Protein 2FUR (pdb70)

Secondary structure (DSSP, 8-state):
-----HHHHH--TT-S--EEEEEETTEEEEE--EEETTEEEEEE---HHHHHHHTT--EEEEEEEEEEEEE-SBGGG-EEEEEEEEEEE--EE---HHHHHHHHHHHHHHHSTTTGGGSBPPPHHHHHT-EEEEE-EEEE--EE-S-------SS---EEEEEEEEEPP--TTS-HHHHTTTT-B---/--HHHHH--TT-S--EEEEEETTEEEEE--EEETTEEEEEE---HHHHHHHHT--EEEEEEEEEEEEE-SBGGG-EEEEEEEEEEE--EEE--HHHHHHHHHHHHHHHSTTTGGGSBPPPTTTTTT-EEEEE-EEEE--EE-SS-------S---EEEEEEEEE----TTS-HHHHTTTT-B---

Organism: Thermoplasma acidophilum (strain ATCC 25905 / DSM 1728 / JCM 9062 / NBRC 15155 / AMRC-C165) (NCBI:txid273075)

InterPro domains:
  IPR012349 FMN-binding split barrel [G3DSA:2.30.110.10] (19-208)
  IPR024747 Pyridoxamine 5'-phosphate oxidase-related [PF12900] (21-162)

CATH classification: 2.30.110.10

B-factor: mean 30.35, std 7.67, range [12.79, 67.51]

Radius of gyration: 21.78 Å; Cα contacts (8 Å, |Δi|>4): 803; chains: 2; bounding box: 56×67×43 Å

Structure (mmCIF, N/CA/C/O backbone):
data_2FUR
#
_entry.id   2FUR
#
_cell.length_a   61.040
_cell.length_b   66.690
_cell.length_c   99.940
_cell.angle_alpha   90.00
_cell.angle_beta   90.00
_cell.angle_gamma   90.00
#
_symmetry.space_group_name_H-M   'P 21 21 21'
#
loop_
_entity.id
_entity.type
_entity.pdbx_description
1 polymer 'hypothetical protein'
2 non-polymer 1,2-ETHANEDIOL
3 water water
#
loop_
_atom_site.group_PDB
_atom_site.id
_atom_site.type_symbol
_atom_site.label_atom_id
_atom_site.label_alt_id
_atom_site.label_comp_id
_atom_site.label_asym_id
_atom_site.label_entity_id
_atom_site.label_seq_id
_atom_site.pdbx_PDB_ins_code
_atom_site.Cartn_x
_atom_site.Cartn_y
_atom_site.Cartn_z
_atom_site.occupancy
_atom_site.B_iso_or_equiv
_atom_site.auth_seq_id
_atom_site.auth_comp_id
_atom_site.auth_asym_id
_atom_site.auth_atom_id
_atom_site.pdbx_PDB_model_num
ATOM 1 N N . ARG A 1 17 ? 8.163 50.121 -2.694 1.00 44.88 16 ARG A N 1
ATOM 2 C CA . ARG A 1 17 ? 6.826 49.455 -2.521 1.00 43.77 16 ARG A CA 1
ATOM 3 C C . ARG A 1 17 ? 6.992 47.936 -2.761 1.00 42.25 16 ARG A C 1
ATOM 4 O O . ARG A 1 17 ? 7.985 47.366 -2.317 1.00 38.02 16 ARG A O 1
ATOM 8 N N . ALA A 1 18 ? 6.049 47.307 -3.479 1.00 42.63 17 ALA A N 1
ATOM 9 C CA . ALA A 1 18 ? 5.961 45.843 -3.591 1.00 42.06 17 ALA A CA 1
ATOM 10 C C . ALA A 1 18 ? 6.603 45.288 -4.871 1.00 41.11 17 ALA A C 1
ATOM 11 O O . ALA A 1 18 ? 6.752 46.004 -5.876 1.00 44.33 17 ALA A O 1
ATOM 13 N N . SER A 1 19 ? 6.977 44.012 -4.833 1.00 37.11 18 SER A N 1
ATOM 14 C CA . SER A 1 19 ? 7.411 43.286 -6.029 1.00 34.45 18 SER A CA 1
ATOM 15 C C . SER A 1 19 ? 6.820 41.871 -6.057 1.00 33.35 18 SER A C 1
ATOM 16 O O . SER A 1 19 ? 6.457 41.311 -5.030 1.00 35.34 18 SER A O 1
ATOM 19 N N . TYR A 1 20 ? 6.679 41.341 -7.264 1.00 36.07 19 TYR A N 1
ATOM 20 C CA . TYR A 1 20 ? 6.212 39.975 -7.508 1.00 33.38 19 TYR A CA 1
ATOM 21 C C . TYR A 1 20 ? 7.049 39.326 -8.629 1.00 34.09 19 TYR A C 1
ATOM 22 O O . TYR A 1 20 ? 6.635 38.330 -9.207 1.00 35.62 19 TYR A O 1
ATOM 31 N N . SER A 1 21 ? 8.217 39.910 -8.919 1.00 34.32 20 SER A N 1
ATOM 32 C CA . SER A 1 21 ? 9.201 39.402 -9.889 1.00 32.06 20 SER A CA 1
ATOM 33 C C . SER A 1 21 ? 9.958 38.148 -9.405 1.00 30.50 20 SER A C 1
ATOM 34 O O . SER A 1 21 ? 10.523 38.142 -8.312 1.00 26.28 20 SER A O 1
ATOM 37 N N . ASP A 1 22 ? 9.941 37.091 -10.218 1.00 29.51 21 ASP A N 1
ATOM 38 C CA . ASP A 1 22 ? 10.762 35.905 -9.982 1.00 29.74 21 ASP A CA 1
ATOM 39 C C . ASP A 1 22 ? 12.231 36.275 -9.876 1.00 27.68 21 ASP A C 1
ATOM 40 O O . ASP A 1 22 ? 12.950 35.755 -9.045 1.00 26.56 21 ASP A O 1
ATOM 45 N N . GLU A 1 23 ? 12.703 37.146 -10.758 1.00 28.30 22 GLU A N 1
ATOM 46 C CA . GLU A 1 23 ? 14.133 37.480 -10.749 1.00 30.18 22 GLU A CA 1
ATOM 47 C C . GLU A 1 23 ? 14.491 38.120 -9.388 1.00 28.66 22 GLU A C 1
ATOM 48 O O . GLU A 1 23 ? 15.535 37.822 -8.790 1.00 27.63 22 GLU A O 1
ATOM 51 N N . ASP A 1 24 ? 13.595 38.973 -8.892 1.00 27.74 23 ASP A N 1
ATOM 52 C CA . ASP A 1 24 ? 13.744 39.591 -7.570 1.00 27.27 23 ASP A CA 1
ATOM 53 C C . ASP A 1 24 ? 13.800 38.564 -6.442 1.00 29.37 23 ASP A C 1
ATOM 54 O O . ASP A 1 24 ? 14.692 38.641 -5.574 1.00 27.95 23 ASP A O 1
ATOM 59 N N . LEU A 1 25 ? 12.845 37.621 -6.433 1.00 27.62 24 LEU A N 1
ATOM 60 C CA . LEU A 1 25 ? 12.835 36.552 -5.409 1.00 26.25 24 LEU A CA 1
ATOM 61 C C . LEU A 1 25 ? 14.135 35.692 -5.439 1.00 24.12 24 LEU A C 1
ATOM 62 O O . LEU A 1 25 ? 14.725 35.434 -4.395 1.00 25.79 24 LEU A O 1
ATOM 67 N N . VAL A 1 26 ? 14.581 35.264 -6.617 1.00 25.51 25 VAL A N 1
ATOM 68 C CA . VAL A 1 26 ? 15.790 34.442 -6.738 1.00 22.65 25 VAL A CA 1
ATOM 69 C C . VAL A 1 26 ? 16.994 35.213 -6.198 1.00 23.70 25 VAL A C 1
ATOM 70 O O . VAL A 1 26 ? 17.822 34.648 -5.451 1.00 29.40 25 VAL A O 1
ATOM 74 N N . ALA A 1 27 ? 17.065 36.509 -6.506 1.00 24.52 26 ALA A N 1
ATOM 75 C CA . ALA A 1 27 ? 18.173 37.349 -6.038 1.00 26.37 26 ALA A CA 1
ATOM 76 C C . ALA A 1 27 ? 18.207 37.374 -4.515 1.00 24.79 26 ALA A C 1
ATOM 77 O O . ALA A 1 27 ? 19.253 37.289 -3.892 1.00 30.88 26 ALA A O 1
ATOM 87 N N . LEU A 1 29 ? 16.690 35.121 -2.455 1.00 22.67 28 LEU A N 1
ATOM 88 C CA . LEU A 1 29 ? 16.987 33.756 -1.975 1.00 24.93 28 LEU A CA 1
ATOM 89 C C . LEU A 1 29 ? 18.501 33.491 -2.025 1.00 24.06 28 LEU A C 1
ATOM 90 O O . LEU A 1 29 ? 19.094 33.052 -1.046 1.00 25.04 28 LEU A O 1
ATOM 95 N N . ASP A 1 30 ? 19.132 33.813 -3.146 1.00 22.82 29 ASP A N 1
ATOM 96 C CA . ASP A 1 30 ? 20.579 33.617 -3.305 1.00 27.11 29 ASP A CA 1
ATOM 97 C C . ASP A 1 30 ? 21.451 34.281 -2.224 1.00 30.38 29 ASP A C 1
ATOM 98 O O . ASP A 1 30 ? 22.538 33.790 -1.945 1.00 30.67 29 ASP A O 1
ATOM 103 N N . ARG A 1 31 ? 21.016 35.410 -1.671 1.00 26.85 30 ARG A N 1
ATOM 104 C CA . ARG A 1 31 ? 21.850 36.190 -0.760 1.00 25.00 30 ARG A CA 1
ATOM 105 C C . ARG A 1 31 ? 21.477 36.026 0.713 1.00 27.39 30 ARG A C 1
ATOM 106 O O . ARG A 1 31 ? 22.095 36.644 1.614 1.00 28.64 30 ARG A O 1
ATOM 114 N N . ASN A 1 32 ? 20.486 35.184 0.976 1.00 26.96 31 ASN A N 1
ATOM 115 C CA . ASN A 1 32 ? 20.132 34.827 2.364 1.00 28.21 31 ASN A CA 1
ATOM 116 C C . ASN A 1 32 ? 20.379 33.326 2.637 1.00 28.49 31 ASN A C 1
ATOM 117 O O . ASN A 1 32 ? 20.105 32.486 1.775 1.00 32.21 31 ASN A O 1
ATOM 122 N N . PHE A 1 33 ? 20.895 33.018 3.814 1.00 28.99 32 PHE A N 1
ATOM 123 C CA . PHE A 1 33 ? 21.105 31.633 4.261 1.00 26.70 32 PHE A CA 1
ATOM 124 C C . PHE A 1 33 ? 20.291 31.235 5.477 1.00 22.37 32 PHE A C 1
ATOM 125 O O . PHE A 1 33 ? 20.435 30.102 5.984 1.00 21.47 32 PHE A O 1
ATOM 133 N N . THR A 1 34 ? 19.449 32.157 5.929 1.00 26.07 33 THR A N 1
ATOM 134 C CA . THR A 1 34 ? 18.480 31.886 6.964 1.00 25.12 33 THR A CA 1
ATOM 135 C C . THR A 1 34 ? 17.129 32.473 6.540 1.00 26.53 33 THR A C 1
ATOM 136 O O . THR A 1 34 ? 17.043 33.328 5.61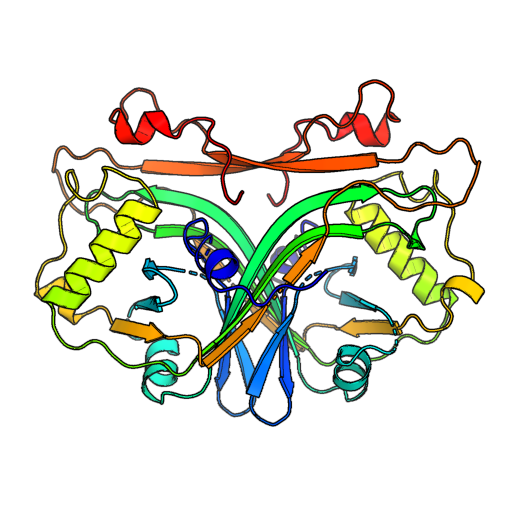8 1.00 28.77 33 THR A O 1
ATOM 140 N N . CYS A 1 35 ? 16.078 31.979 7.210 1.00 25.95 34 CYS A N 1
ATOM 141 C CA . CYS A 1 35 ? 14.705 32.419 6.996 1.00 23.34 34 CYS A CA 1
ATOM 142 C C . CYS A 1 35 ? 13.892 32.154 8.252 1.00 25.77 34 CYS A C 1
ATOM 143 O O . CYS A 1 35 ? 14.380 31.525 9.177 1.00 24.94 34 CYS A O 1
ATOM 146 N N . THR A 1 36 ? 12.658 32.623 8.263 1.00 25.79 35 THR A N 1
ATOM 147 C CA . THR A 1 36 ? 11.707 32.254 9.309 1.00 25.62 35 THR A CA 1
ATOM 148 C C . THR A 1 36 ? 10.642 31.406 8.662 1.00 28.44 35 THR A C 1
ATOM 149 O O . THR A 1 36 ? 10.193 31.726 7.566 1.00 26.47 35 THR A O 1
ATOM 153 N N . VAL A 1 37 ? 10.266 30.309 9.319 1.00 24.34 36 VAL A N 1
ATOM 154 C CA . VAL A 1 37 ? 9.241 29.445 8.773 1.00 24.78 36 VAL A CA 1
ATOM 155 C C . VAL A 1 37 ? 8.067 29.474 9.708 1.00 26.67 36 VAL A C 1
ATOM 156 O O . VAL A 1 37 ? 8.203 29.205 10.883 1.00 26.75 36 VAL A O 1
ATOM 160 N N . SER A 1 38 ? 6.902 29.844 9.184 1.00 25.27 37 SER A N 1
ATOM 161 C CA . SER A 1 38 ? 5.740 29.967 10.021 1.00 23.67 37 SER A CA 1
ATOM 162 C C . SER A 1 38 ? 4.719 28.885 9.652 1.00 24.55 37 SER A C 1
ATOM 163 O O . SER A 1 38 ? 4.490 28.611 8.460 1.00 23.24 37 SER A O 1
ATOM 166 N N . PHE A 1 39 ? 4.102 28.300 10.675 1.00 24.47 38 PHE A N 1
ATOM 167 C CA . PHE A 1 39 ? 3.224 27.140 10.446 1.00 25.86 38 PHE A CA 1
ATOM 168 C C . PHE A 1 39 ? 2.179 27.024 11.527 1.00 25.97 38 PHE A C 1
ATOM 169 O O . PHE A 1 39 ? 2.275 27.665 12.552 1.00 28.45 38 PHE A O 1
ATOM 177 N N . ILE A 1 40 ? 1.172 26.195 11.277 1.00 28.52 39 ILE A N 1
ATOM 178 C CA . ILE A 1 40 ? 0.109 25.958 12.237 1.00 27.87 39 ILE A CA 1
ATOM 179 C C . ILE A 1 40 ? 0.249 24.574 12.861 1.00 28.55 39 ILE A C 1
ATOM 180 O O . ILE A 1 40 ? 0.435 23.597 12.166 1.00 28.77 39 ILE A O 1
ATOM 185 N N . ASP A 1 41 ? 0.155 24.514 14.187 1.00 31.70 40 ASP A N 1
ATOM 186 C CA . ASP A 1 41 ? 0.326 23.276 14.929 1.00 30.79 40 ASP A CA 1
ATOM 187 C C . ASP A 1 41 ? -0.698 23.255 16.052 1.00 32.01 40 ASP A C 1
ATOM 188 O O . ASP A 1 41 ? -0.608 24.022 16.993 1.00 32.25 40 ASP A O 1
ATOM 193 N N . GLY A 1 42 ? -1.686 22.373 15.932 1.00 35.38 41 GLY A N 1
ATOM 194 C CA . GLY A 1 42 ? -2.857 22.417 16.799 1.00 35.82 41 GLY A CA 1
ATOM 195 C C . GLY A 1 42 ? -3.501 23.790 16.840 1.00 35.84 41 GLY A C 1
ATOM 196 O O . GLY A 1 42 ? -3.715 24.348 17.910 1.00 34.35 41 GLY A O 1
ATOM 197 N N . GLY A 1 43 ? -3.777 24.343 15.658 1.00 35.06 42 GLY A N 1
ATOM 198 C CA . GLY A 1 43 ? -4.432 25.651 15.529 1.00 33.64 42 GLY A CA 1
ATOM 199 C C . GLY A 1 43 ? -3.720 26.845 16.140 1.00 36.94 42 GLY A C 1
ATOM 200 O O . GLY A 1 43 ? -4.345 27.893 16.329 1.00 38.91 42 GLY A O 1
ATOM 201 N N . ILE A 1 44 ? -2.415 26.686 16.427 1.00 35.33 43 ILE A N 1
ATOM 202 C CA . ILE A 1 44 ? -1.576 27.719 17.030 1.00 35.72 43 ILE A CA 1
ATOM 203 C C . ILE A 1 44 ? -0.483 28.013 15.984 1.00 34.35 43 ILE A C 1
ATOM 204 O O . ILE A 1 44 ? 0.143 27.080 15.455 1.00 26.82 43 ILE A O 1
ATOM 209 N N . PRO A 1 45 ? -0.290 29.294 15.640 1.00 33.48 44 PRO A N 1
ATOM 210 C CA . PRO A 1 45 ? 0.787 29.641 14.722 1.00 32.94 44 PRO A CA 1
ATOM 211 C C . PRO A 1 45 ? 2.147 29.547 15.410 1.00 33.13 44 PRO A C 1
ATOM 212 O O . PRO A 1 45 ? 2.299 29.939 16.549 1.00 36.92 44 PRO A O 1
ATOM 216 N N . TYR A 1 46 ? 3.119 28.996 14.731 1.00 28.00 45 TYR A N 1
ATOM 217 C CA . TYR A 1 46 ? 4.486 28.975 15.226 1.00 26.13 45 TYR A CA 1
ATOM 218 C C . TYR A 1 46 ? 5.361 29.625 14.192 1.00 21.11 45 TYR A C 1
ATOM 219 O O . TYR A 1 46 ? 5.011 29.688 13.023 1.00 24.04 45 TYR A O 1
ATOM 228 N N . ALA A 1 47 ? 6.514 30.109 14.629 1.00 24.05 46 ALA A N 1
ATOM 229 C CA . ALA A 1 47 ? 7.501 30.670 13.726 1.00 24.81 46 ALA A CA 1
ATOM 230 C C . ALA A 1 47 ? 8.854 30.281 14.291 1.00 25.24 46 ALA A C 1
ATOM 231 O O . ALA A 1 47 ? 9.123 30.538 15.480 1.00 31.02 46 ALA A O 1
ATOM 233 N N . ILE A 1 48 ? 9.655 29.608 13.478 1.00 27.36 47 ILE A N 1
ATOM 234 C CA . ILE A 1 48 ? 10.992 29.180 13.890 1.00 26.53 47 ILE A CA 1
ATOM 235 C C . ILE A 1 48 ? 12.028 29.543 12.829 1.00 25.48 47 ILE A C 1
ATOM 236 O O . ILE A 1 48 ? 11.735 29.557 11.648 1.00 23.29 47 ILE A O 1
ATOM 241 N N . PRO A 1 49 ? 13.251 29.858 13.245 1.00 25.39 48 PRO A N 1
ATOM 242 C CA . PRO A 1 49 ? 14.271 30.121 12.265 1.00 23.09 48 PRO A CA 1
ATOM 243 C C . PRO A 1 49 ? 14.821 28.840 11.647 1.00 26.76 48 PRO A C 1
ATOM 244 O O . PRO A 1 49 ? 14.901 27.822 12.302 1.00 26.40 48 PRO A O 1
ATOM 272 N N . LEU A 1 52 ? 18.514 28.262 5.092 1.00 28.36 51 LEU A N 1
ATOM 273 C CA . LEU A 1 52 ? 17.852 28.424 3.796 1.00 28.63 51 LEU A CA 1
ATOM 274 C C . LEU A 1 52 ? 18.737 27.963 2.653 1.00 26.01 51 LEU A C 1
ATOM 275 O O . LEU A 1 52 ? 19.605 28.699 2.151 1.00 28.18 51 LEU A O 1
ATOM 280 N N . ALA A 1 53 ? 18.535 26.721 2.236 1.00 24.95 52 ALA A N 1
ATOM 281 C CA . ALA A 1 53 ? 19.168 26.280 1.011 1.00 22.31 52 ALA A CA 1
ATOM 282 C C . ALA A 1 53 ? 18.211 26.599 -0.105 1.00 24.64 52 ALA A C 1
ATOM 283 O O . ALA A 1 53 ? 17.007 26.596 0.065 1.00 25.60 52 ALA A O 1
ATOM 285 N N . SER A 1 54 ? 18.741 26.885 -1.287 1.00 23.22 53 SER A N 1
ATOM 286 C CA . SER A 1 54 ? 17.854 27.243 -2.373 1.00 26.74 53 SER A CA 1
ATOM 287 C C . SER A 1 54 ? 18.580 27.048 -3.649 1.00 27.30 53 SER A C 1
ATOM 288 O O . SER A 1 54 ? 19.825 27.078 -3.667 1.00 25.62 53 SER A O 1
ATOM 291 N N . GLU A 1 55 ? 17.793 26.847 -4.707 1.00 31.44 54 GLU A N 1
ATOM 292 C CA . GLU A 1 55 ? 18.262 26.834 -6.049 1.00 33.63 54 GLU A CA 1
ATOM 293 C C . GLU A 1 55 ? 17.150 27.391 -6.940 1.00 30.77 54 GLU A C 1
ATOM 294 O O . GLU A 1 55 ? 16.070 26.794 -7.073 1.00 26.86 54 GLU A O 1
ATOM 300 N N . GLY A 1 56 ? 17.427 28.545 -7.540 1.00 31.91 55 GLY A N 1
ATOM 301 C CA . GLY A 1 56 ? 16.427 29.270 -8.305 1.00 31.09 55 GLY A CA 1
ATOM 302 C C . GLY A 1 56 ? 15.341 29.657 -7.335 1.00 29.09 55 GLY A C 1
ATOM 303 O O . GLY A 1 56 ? 15.633 30.113 -6.230 1.00 25.72 55 GLY A O 1
ATOM 304 N N . LYS A 1 57 ? 14.084 29.437 -7.715 1.00 29.20 56 LYS A N 1
ATOM 305 C CA . LYS A 1 57 ? 12.962 29.660 -6.771 1.00 31.47 56 LYS A CA 1
ATOM 306 C C . LYS A 1 57 ? 12.702 28.557 -5.754 1.00 30.29 56 LYS A C 1
ATOM 307 O O . LYS A 1 57 ? 11.918 28.754 -4.838 1.00 27.41 56 LYS A O 1
ATOM 313 N N . THR A 1 58 ? 13.343 27.402 -5.893 1.00 30.67 57 THR A N 1
ATOM 314 C CA . THR A 1 58 ? 13.135 26.297 -4.963 1.00 30.07 57 THR A CA 1
ATOM 315 C C . THR A 1 58 ? 13.964 26.404 -3.715 1.00 28.15 57 THR A C 1
ATOM 316 O O . THR A 1 58 ? 15.164 26.656 -3.779 1.00 27.77 57 THR A O 1
ATOM 320 N N . ILE A 1 59 ? 13.283 26.257 -2.579 1.00 26.45 58 ILE A N 1
ATOM 321 C CA . ILE A 1 59 ? 13.824 26.342 -1.247 1.00 25.44 58 ILE A CA 1
ATOM 322 C C . ILE A 1 59 ? 13.933 24.909 -0.754 1.00 24.49 58 ILE A C 1
ATOM 323 O O . ILE A 1 59 ? 13.081 24.099 -1.078 1.00 26.08 58 ILE A O 1
ATOM 328 N N . TYR A 1 60 ? 15.034 24.584 -0.069 1.00 26.74 59 TYR A N 1
ATOM 329 C CA . TYR A 1 60 ? 15.206 23.293 0.585 1.00 26.83 59 TYR A CA 1
ATOM 330 C C . TYR A 1 60 ? 15.441 23.503 2.060 1.00 25.14 59 TYR A C 1
ATOM 331 O O . TYR A 1 60 ? 16.296 24.338 2.485 1.00 23.81 59 TYR A O 1
ATOM 340 N N . LEU A 1 61 ? 14.594 22.855 2.846 1.00 23.64 60 LEU A N 1
ATOM 341 C CA . LEU A 1 61 ? 14.699 22.851 4.307 1.00 22.06 60 LEU A CA 1
ATOM 342 C C . LEU A 1 61 ? 15.291 21.524 4.783 1.00 23.22 60 LEU A C 1
ATOM 343 O O . LEU A 1 61 ? 15.021 20.471 4.226 1.00 21.94 60 LEU A O 1
ATOM 348 N N . HIS A 1 62 ? 16.096 21.563 5.832 1.00 23.10 61 HIS A N 1
ATOM 349 C CA . HIS A 1 62 ? 16.711 20.332 6.351 1.00 26.51 61 HIS A CA 1
ATOM 350 C C . HIS A 1 62 ? 16.839 20.404 7.856 1.00 25.78 61 HIS A C 1
ATOM 351 O O . HIS A 1 62 ? 16.766 21.500 8.437 1.00 26.72 61 HIS A O 1
ATOM 358 N N . GLY A 1 63 ? 17.039 19.236 8.459 1.00 27.58 62 GLY A N 1
ATOM 359 C CA . GLY A 1 63 ? 17.139 19.136 9.892 1.00 30.14 62 GLY A CA 1
ATOM 360 C C . GLY A 1 63 ? 17.080 17.734 10.457 1.00 31.76 62 GLY A C 1
ATOM 361 O O . GLY A 1 63 ? 17.185 16.766 9.740 1.00 29.16 62 GLY A O 1
ATOM 362 N N . SER A 1 64 ? 16.880 17.654 11.766 1.00 37.19 63 SER A N 1
ATOM 363 C CA . SER A 1 64 ? 16.860 16.388 12.450 1.00 40.16 63 SER A CA 1
ATOM 364 C C . SER A 1 64 ? 15.473 15.812 12.394 1.00 39.47 63 SER A C 1
ATOM 365 O O . SER A 1 64 ? 14.497 16.507 12.577 1.00 37.30 63 SER A O 1
ATOM 376 N N . LYS A 1 66 ? 14.330 13.975 14.600 1.00 43.44 65 LYS A N 1
ATOM 377 C CA . LYS A 1 66 ? 13.809 13.987 15.968 1.00 45.01 65 LYS A CA 1
ATOM 378 C C . LYS A 1 66 ? 13.047 15.306 16.301 1.00 45.50 65 LYS A C 1
ATOM 379 O O . LYS A 1 66 ? 12.362 15.404 17.320 1.00 44.90 65 LYS A O 1
ATOM 382 N N . SER A 1 67 ? 13.126 16.304 15.424 1.00 46.74 66 SER A N 1
ATOM 383 C CA . SER A 1 67 ? 12.463 17.602 15.645 1.00 46.01 66 SER A CA 1
ATOM 384 C C . SER A 1 67 ? 10.978 17.599 15.343 1.00 44.25 66 SER A C 1
ATOM 385 O O . SER A 1 67 ? 10.518 16.897 14.445 1.00 47.57 66 SER A O 1
ATOM 388 N N . ARG A 1 68 ? 10.232 18.439 16.050 1.00 42.58 67 ARG A N 1
ATOM 389 C CA . ARG A 1 68 ? 8.785 18.582 15.824 1.00 41.07 67 ARG A CA 1
ATOM 390 C C . ARG A 1 68 ? 8.464 19.131 14.424 1.00 39.05 67 ARG A C 1
ATOM 391 O O . ARG A 1 68 ? 7.408 18.834 13.849 1.00 36.30 67 ARG A O 1
ATOM 393 N N . ILE A 1 69 ? 9.380 19.940 13.883 1.00 37.58 68 ILE A N 1
ATOM 394 C CA . ILE A 1 69 ? 9.221 20.488 12.548 1.00 34.71 68 ILE A CA 1
ATOM 395 C C . ILE A 1 69 ? 9.148 19.386 11.493 1.00 31.41 68 ILE A C 1
ATOM 396 O O . ILE A 1 69 ? 8.462 19.545 10.506 1.00 28.84 68 ILE A O 1
ATOM 401 N N . TYR A 1 70 ? 9.826 18.269 11.703 1.00 32.26 69 TYR A N 1
ATOM 402 C CA . TYR A 1 70 ? 9.750 17.153 10.725 1.00 31.56 69 TYR A CA 1
ATOM 403 C C . TYR A 1 70 ? 8.317 16.681 10.476 1.00 31.38 69 TYR A C 1
ATOM 404 O O . TYR A 1 70 ? 7.837 16.626 9.333 1.00 27.52 69 TYR A O 1
ATOM 413 N N . GLY A 1 71 ? 7.615 16.371 11.557 1.00 32.44 70 GLY A N 1
ATOM 414 C CA . GLY A 1 71 ? 6.232 15.930 11.489 1.00 32.80 70 GLY A CA 1
ATOM 415 C C . GLY A 1 71 ? 5.318 16.933 10.820 1.00 33.50 70 GLY A C 1
ATOM 416 O O . GLY A 1 71 ? 4.423 16.552 10.065 1.00 32.28 70 GLY A O 1
ATOM 417 N N . ILE A 1 72 ? 5.568 18.219 11.068 1.00 32.74 71 ILE A N 1
ATOM 418 C CA . ILE A 1 72 ? 4.803 19.278 10.451 1.00 29.79 71 ILE A CA 1
ATOM 419 C C . ILE A 1 72 ? 5.040 19.274 8.964 1.00 29.35 71 ILE A C 1
ATOM 420 O O . ILE A 1 72 ? 4.107 19.361 8.209 1.00 32.19 71 ILE A O 1
ATOM 425 N N . LEU A 1 73 ? 6.305 19.225 8.545 1.00 26.32 72 LEU A N 1
ATOM 426 C CA . LEU A 1 73 ? 6.615 19.238 7.099 1.00 27.28 72 LEU A CA 1
ATOM 427 C C . LEU A 1 73 ? 6.089 18.019 6.369 1.00 28.85 72 LEU A C 1
ATOM 428 O O . LEU A 1 73 ? 5.673 18.117 5.202 1.00 25.96 72 LEU A O 1
ATOM 433 N N . LYS A 1 74 ? 6.101 16.873 7.049 1.00 28.84 73 LYS A N 1
ATOM 434 C CA . LYS A 1 74 ? 5.542 15.627 6.485 1.00 32.94 73 LYS A CA 1
ATOM 435 C C . LYS A 1 74 ? 4.040 15.758 6.104 1.00 32.51 73 LYS A C 1
ATOM 436 O O . LYS A 1 74 ? 3.573 15.099 5.162 1.00 34.17 73 LYS A O 1
ATOM 442 N N . THR A 1 75 ? 3.303 16.617 6.798 1.00 30.29 74 THR A N 1
ATOM 443 C CA . THR A 1 75 ? 1.886 16.814 6.484 1.00 30.16 74 THR A CA 1
ATOM 444 C C . THR A 1 75 ? 1.657 17.390 5.095 1.00 32.28 74 THR A C 1
ATOM 445 O O . THR A 1 75 ? 0.598 17.171 4.477 1.00 31.43 74 THR A O 1
ATOM 449 N N . GLY A 1 76 ? 2.629 18.171 4.632 1.00 32.32 75 GLY A N 1
ATOM 450 C CA . GLY A 1 76 ? 2.534 18.892 3.356 1.00 33.69 75 GLY A CA 1
ATOM 451 C C . GLY A 1 76 ? 1.649 20.137 3.455 1.00 33.85 75 GLY A C 1
ATOM 452 O O . GLY A 1 76 ? 1.261 20.704 2.427 1.00 33.70 75 GLY A O 1
ATOM 453 N N . GLN A 1 77 ? 1.345 20.577 4.687 1.00 34.36 76 GLN A N 1
ATOM 454 C CA . GLN A 1 77 ? 0.496 21.767 4.910 1.00 35.48 76 GLN A CA 1
ATOM 455 C C . GLN A 1 77 ? 1.167 22.999 4.304 1.00 32.43 76 GLN A C 1
ATOM 456 O O . GLN A 1 77 ? 2.395 23.029 4.136 1.00 31.16 76 GLN A O 1
ATOM 462 N N . LEU A 1 78 ? 0.369 23.991 3.946 1.00 30.60 77 LEU A N 1
ATOM 463 C CA . LEU A 1 78 ? 0.920 25.254 3.491 1.00 31.79 77 LEU A CA 1
ATOM 464 C C . LEU A 1 78 ? 1.739 25.887 4.627 1.00 31.28 77 LEU A C 1
ATOM 465 O O . LEU A 1 78 ? 1.269 25.995 5.766 1.00 31.54 77 LEU A O 1
ATOM 470 N N . ILE A 1 79 ? 2.975 26.259 4.308 1.00 28.04 78 ILE A N 1
ATOM 471 C CA . ILE A 1 79 ? 3.846 26.983 5.240 1.00 24.47 78 ILE A CA 1
ATOM 472 C C . ILE A 1 79 ? 4.192 28.359 4.632 1.00 23.10 78 ILE A C 1
ATOM 473 O O . ILE A 1 79 ? 4.099 28.557 3.382 1.00 25.17 78 ILE A O 1
ATOM 478 N N . ALA A 1 80 ? 4.538 29.309 5.507 1.00 24.46 79 ALA A N 1
ATOM 479 C CA . ALA A 1 80 ? 4.915 30.654 5.124 1.00 25.78 79 ALA A CA 1
ATOM 480 C C . ALA A 1 80 ? 6.389 30.837 5.443 1.00 26.17 79 ALA A C 1
ATOM 481 O O . ALA A 1 80 ? 6.808 30.748 6.583 1.00 30.99 79 ALA A O 1
ATOM 483 N N . ILE A 1 81 ? 7.183 31.083 4.417 1.00 22.24 80 ILE A N 1
ATOM 484 C CA . ILE A 1 81 ? 8.588 31.358 4.604 1.00 24.00 80 ILE A CA 1
ATOM 485 C C . ILE A 1 81 ? 8.824 32.859 4.379 1.00 24.62 80 ILE A C 1
ATOM 486 O O . ILE A 1 81 ? 8.473 33.408 3.336 1.00 24.45 80 ILE A O 1
ATOM 491 N N . SER A 1 82 ? 9.411 33.490 5.379 1.00 21.53 81 SER A N 1
ATOM 492 C CA . SER A 1 82 ? 9.680 34.927 5.383 1.00 22.62 81 SER A CA 1
ATOM 493 C C . SER A 1 82 ? 11.188 35.243 5.443 1.00 23.96 81 SER A C 1
ATOM 494 O O . SER A 1 82 ? 12.001 34.578 6.140 1.00 24.06 81 SER A O 1
ATOM 497 N N . LEU A 1 83 ? 11.558 36.279 4.707 1.00 21.80 82 LEU A N 1
ATOM 498 C CA . LEU A 1 83 ? 12.892 36.806 4.695 1.00 22.67 82 LEU A CA 1
ATOM 499 C C . LEU A 1 83 ? 12.841 38.298 5.050 1.00 24.84 82 LEU A C 1
ATOM 500 O O . LEU A 1 83 ? 11.892 38.997 4.709 1.00 22.98 82 LEU A O 1
ATOM 505 N N . LEU A 1 84 ? 13.876 38.802 5.718 1.00 28.11 83 LEU A N 1
ATOM 506 C CA . LEU A 1 84 ? 13.916 40.218 6.102 1.00 27.37 83 LEU A CA 1
ATOM 507 C C . LEU A 1 84 ? 15.366 40.717 6.078 1.00 28.10 83 LEU A C 1
ATOM 508 O O . LEU A 1 84 ? 16.206 40.066 6.642 1.00 27.04 83 LEU A O 1
ATOM 513 N N . GLU A 1 85 ? 15.624 41.801 5.360 1.00 24.84 84 GLU A N 1
ATOM 514 C CA . GLU A 1 85 ? 16.952 42.44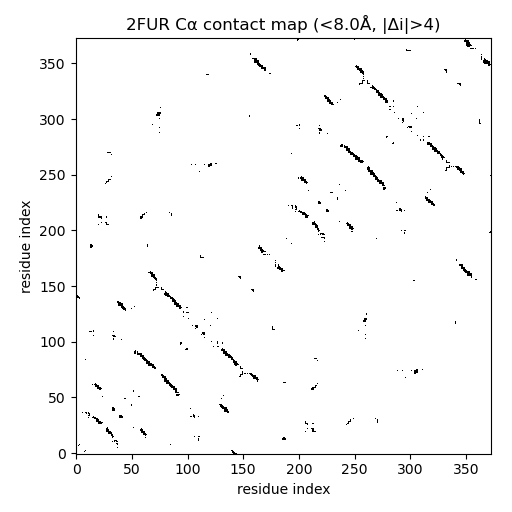9 5.292 1.00 23.45 84 GLU A CA 1
ATOM 515 C C . GLU A 1 85 ? 16.783 43.885 5.780 1.00 24.37 84 GLU A C 1
ATOM 516 O O . GLU A 1 85 ? 15.948 44.577 5.301 1.00 22.24 84 GLU A O 1
ATOM 522 N N . ILE A 1 86 ? 17.508 44.274 6.815 1.00 22.78 85 ILE A N 1
ATOM 523 C CA . ILE A 1 86 ? 17.440 45.599 7.402 1.00 26.73 85 ILE A CA 1
ATOM 524 C C . ILE A 1 86 ? 18.660 46.423 7.026 1.00 22.29 85 ILE A C 1
ATOM 525 O O . ILE A 1 86 ? 19.809 46.032 7.294 1.00 26.47 85 ILE A O 1
ATOM 530 N N . ASN A 1 87 ? 18.416 47.569 6.424 1.00 27.18 86 ASN A N 1
ATOM 531 C CA . ASN A 1 87 ? 19.511 48.329 5.759 1.00 27.42 86 ASN A CA 1
ATOM 532 C C . ASN A 1 87 ? 19.770 49.737 6.297 1.00 27.39 86 ASN A C 1
ATOM 533 O O . ASN A 1 87 ? 20.842 50.308 6.042 1.00 27.63 86 ASN A O 1
ATOM 538 N N . GLY A 1 88 ? 18.797 50.320 6.994 1.00 25.62 87 GLY A N 1
ATOM 539 C CA . GLY A 1 88 ? 19.051 51.617 7.623 1.00 26.77 87 GLY A CA 1
ATOM 540 C C . GLY A 1 88 ? 17.922 52.129 8.446 1.00 28.38 87 GLY A C 1
ATOM 541 O O . GLY A 1 88 ? 16.839 51.633 8.331 1.00 28.87 87 GLY A O 1
ATOM 542 N N . ILE A 1 89 ? 18.213 53.087 9.326 1.00 26.45 88 ILE A N 1
ATOM 543 C CA . ILE A 1 89 ? 17.225 53.800 10.099 1.00 24.66 88 ILE A CA 1
ATOM 544 C C . ILE A 1 89 ? 16.943 55.160 9.412 1.00 26.75 88 ILE A C 1
ATOM 545 O O . ILE A 1 89 ? 17.884 55.938 9.113 1.00 23.56 88 ILE A O 1
ATOM 550 N N . VAL A 1 90 ? 15.682 55.409 9.060 1.00 23.94 89 VAL A N 1
ATOM 551 C CA . VAL A 1 90 ? 15.323 56.635 8.362 1.00 24.67 89 VAL A CA 1
ATOM 552 C C . VAL A 1 90 ? 14.834 57.659 9.365 1.00 22.03 89 VAL A C 1
ATOM 553 O O . VAL A 1 90 ? 13.814 57.467 9.979 1.00 22.50 89 VAL A O 1
ATOM 557 N N . LEU A 1 91 ? 15.601 58.743 9.530 1.00 22.11 90 LEU A N 1
ATOM 558 C CA . LEU A 1 91 ? 15.270 59.822 10.477 1.00 24.80 90 LEU A CA 1
ATOM 559 C C . LEU A 1 91 ? 14.772 61.039 9.718 1.00 22.43 90 LEU A C 1
ATOM 560 O O . LEU A 1 91 ? 15.568 61.757 9.098 1.00 23.94 90 LEU A O 1
ATOM 565 N N . ALA A 1 92 ? 13.463 61.249 9.770 1.00 21.37 91 ALA A N 1
ATOM 566 C CA . ALA A 1 92 ? 12.818 62.396 9.177 1.00 20.96 91 ALA A CA 1
ATOM 567 C C . ALA A 1 92 ? 12.695 63.523 10.206 1.00 22.32 91 ALA A C 1
ATOM 568 O O . ALA A 1 92 ? 12.839 63.308 11.431 1.00 23.47 91 ALA A O 1
ATOM 570 N N . LYS A 1 93 ? 12.458 64.741 9.716 1.00 21.26 92 LYS A N 1
ATOM 571 C CA . LYS A 1 93 ? 12.279 65.903 10.584 1.00 21.69 92 LYS A CA 1
ATOM 572 C C . LYS A 1 93 ? 11.087 65.676 11.520 1.00 23.41 92 LYS A C 1
ATOM 573 O O . LYS A 1 93 ? 11.123 66.085 12.681 1.00 29.57 92 LYS A O 1
ATOM 579 N N . GLU A 1 94 ? 10.046 65.033 10.994 1.00 22.11 93 GLU A N 1
ATOM 580 C CA . GLU A 1 94 ? 8.874 64.642 11.774 1.00 24.62 93 GLU A CA 1
ATOM 581 C C . GLU A 1 94 ? 8.976 63.188 12.183 1.00 23.09 93 GLU A C 1
ATOM 582 O O . GLU A 1 94 ? 9.152 62.320 11.341 1.00 20.85 93 GLU A O 1
ATOM 588 N N . ILE A 1 95 ? 8.848 62.929 13.491 1.00 23.97 94 ILE A N 1
ATOM 589 C CA . ILE A 1 95 ? 8.833 61.586 14.047 1.00 25.31 94 ILE A CA 1
ATOM 590 C C . ILE A 1 95 ? 7.890 60.662 13.261 1.00 29.13 94 ILE A C 1
ATOM 591 O O . ILE A 1 95 ? 8.199 59.525 13.045 1.00 31.75 94 ILE A O 1
ATOM 596 N N . LYS A 1 96 ? 6.731 61.165 12.839 1.00 30.84 95 LYS A N 1
ATOM 597 C CA . LYS A 1 96 ? 5.752 60.337 12.140 1.00 30.93 95 LYS A CA 1
ATOM 598 C C . LYS A 1 96 ? 6.238 59.883 10.762 1.00 28.30 95 LYS A C 1
ATOM 599 O O . LYS A 1 96 ? 5.640 58.991 10.165 1.00 28.22 95 LYS A O 1
ATOM 605 N N . ASN A 1 97 ? 7.309 60.492 10.256 1.00 27.29 96 ASN A N 1
ATOM 606 C CA . ASN A 1 97 ? 7.914 60.121 8.963 1.00 27.60 96 ASN A CA 1
ATOM 607 C C . ASN A 1 97 ? 9.159 59.248 9.133 1.00 27.26 96 ASN A C 1
ATOM 608 O O . ASN A 1 97 ? 9.797 58.920 8.123 1.00 30.13 96 ASN A O 1
ATOM 613 N N . ASN A 1 98 ? 9.512 58.903 10.384 1.00 27.11 97 ASN A N 1
ATOM 614 C CA . ASN A 1 98 ? 10.667 58.023 10.656 1.00 25.52 97 ASN A CA 1
ATOM 615 C C . ASN A 1 98 ? 10.303 56.642 10.112 1.00 26.27 97 ASN A C 1
ATOM 616 O O . ASN A 1 98 ? 9.149 56.264 10.153 1.00 28.25 97 ASN A O 1
ATOM 621 N N . SER A 1 99 ? 11.254 55.911 9.536 1.00 26.32 98 SER A N 1
ATOM 622 C CA . SER A 1 99 ? 11.001 54.518 9.171 1.00 26.79 98 SER A CA 1
ATOM 623 C C . SER A 1 99 ? 12.304 53.726 9.127 1.00 26.03 98 SER A C 1
ATOM 624 O O . SER A 1 99 ? 13.303 54.117 9.711 1.00 24.99 98 SER A O 1
ATOM 627 N N . ILE A 1 100 ? 12.260 52.571 8.479 1.00 24.43 99 ILE A N 1
ATOM 628 C CA . ILE A 1 100 ? 13.413 51.688 8.347 1.00 24.96 99 ILE A CA 1
ATOM 629 C C . ILE A 1 100 ? 13.514 51.406 6.858 1.00 21.56 99 ILE A C 1
ATOM 630 O O . ILE A 1 100 ? 12.509 51.217 6.183 1.00 24.34 99 ILE A O 1
ATOM 635 N N . ASN A 1 101 ? 14.722 51.353 6.353 1.00 24.62 100 ASN A N 1
ATOM 636 C CA . ASN A 1 101 ? 14.914 50.891 4.995 1.00 22.43 100 ASN A CA 1
ATOM 637 C C . ASN A 1 101 ? 15.191 49.387 5.084 1.00 23.10 100 ASN A C 1
ATOM 638 O O . ASN A 1 101 ? 16.046 48.945 5.854 1.00 24.94 100 ASN A O 1
ATOM 643 N N . TYR A 1 102 ? 14.471 48.626 4.284 1.00 23.36 101 TYR A N 1
ATOM 644 C CA . TYR A 1 102 ? 14.475 47.170 4.417 1.00 23.50 101 TYR A CA 1
ATOM 645 C C . TYR A 1 102 ? 14.037 46.509 3.106 1.00 26.49 101 TYR A C 1
ATOM 646 O O . TYR A 1 102 ? 13.548 47.190 2.135 1.00 26.10 101 TYR A O 1
ATOM 655 N N . VAL A 1 103 ? 14.234 45.180 3.046 1.00 26.36 102 VAL A N 1
ATOM 656 C CA . VAL A 1 103 ? 13.619 44.388 2.004 1.00 24.53 102 VAL A CA 1
ATOM 657 C C . VAL A 1 103 ? 13.028 43.161 2.692 1.00 23.68 102 VAL A C 1
ATOM 658 O O . VAL A 1 103 ? 13.647 42.573 3.579 1.00 23.11 102 VAL A O 1
ATOM 662 N N . SER A 1 104 ? 11.848 42.733 2.251 1.00 23.37 103 SER A N 1
ATOM 663 C CA . SER A 1 104 ? 11.176 41.600 2.891 1.00 22.85 103 SER A CA 1
ATOM 664 C C . SER A 1 104 ? 10.525 40.747 1.842 1.00 21.18 103 SER A C 1
ATOM 665 O O . SER A 1 104 ? 10.244 41.224 0.742 1.00 23.74 103 SER A O 1
ATOM 668 N N . ALA A 1 105 ? 10.386 39.460 2.149 1.00 19.02 104 ALA A N 1
ATOM 669 C CA . ALA A 1 105 ? 9.658 38.517 1.268 1.00 23.51 104 ALA A CA 1
ATOM 670 C C . ALA A 1 105 ? 8.805 37.612 2.102 1.00 25.23 104 ALA A C 1
ATOM 671 O O . ALA A 1 105 ? 9.173 37.286 3.205 1.00 23.53 104 ALA A O 1
ATOM 673 N N . LEU A 1 106 ? 7.647 37.236 1.556 1.00 26.23 105 LEU A N 1
ATOM 674 C CA . LEU A 1 106 ? 6.766 36.242 2.167 1.00 25.95 105 LEU A CA 1
ATOM 675 C C . LEU A 1 106 ? 6.398 35.226 1.071 1.00 24.45 105 LEU A C 1
ATOM 676 O O . LEU A 1 106 ? 5.815 35.589 0.066 1.00 22.42 105 LEU A O 1
ATOM 681 N N . ILE A 1 107 ? 6.801 33.975 1.301 1.00 25.63 106 ILE A N 1
ATOM 682 C CA . ILE A 1 107 ? 6.703 32.879 0.343 1.00 26.50 106 ILE A CA 1
ATOM 683 C C . ILE A 1 107 ? 5.785 31.776 0.901 1.00 26.61 106 ILE A C 1
ATOM 684 O O . ILE A 1 107 ? 5.975 31.313 2.031 1.00 24.31 106 ILE A O 1
ATOM 689 N N . PHE 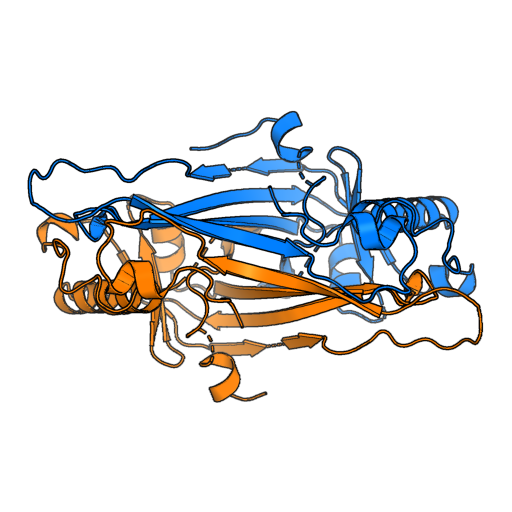A 1 108 ? 4.765 31.410 0.127 1.00 21.39 107 PHE A N 1
ATOM 690 C CA . PHE A 1 108 ? 3.854 30.341 0.504 1.00 23.69 107 PHE A CA 1
ATOM 691 C C . PHE A 1 108 ? 4.099 29.087 -0.330 1.00 25.78 107 PHE A C 1
ATOM 692 O O . PHE A 1 108 ? 4.167 29.131 -1.555 1.00 22.78 107 PHE A O 1
ATOM 700 N N . GLY A 1 109 ? 4.234 27.951 0.340 1.00 26.29 108 GLY A N 1
ATOM 701 C CA . GLY A 1 109 ? 4.469 26.693 -0.369 1.00 25.98 108 GLY A CA 1
ATOM 702 C C . GLY A 1 109 ? 4.114 25.443 0.431 1.00 26.50 108 GLY A C 1
ATOM 703 O O . GLY A 1 109 ? 4.043 25.475 1.651 1.00 23.03 108 GLY A O 1
ATOM 704 N N . ARG A 1 110 ? 3.922 24.339 -0.290 1.00 25.98 109 ARG A N 1
ATOM 705 C CA . ARG A 1 110 ? 3.600 23.025 0.293 1.00 25.09 109 ARG A CA 1
ATOM 706 C C . ARG A 1 110 ? 4.797 22.091 0.126 1.00 24.84 109 ARG A C 1
ATOM 707 O O . ARG A 1 110 ? 5.184 21.754 -1.012 1.00 20.83 109 ARG A O 1
ATOM 722 N N . PRO A 1 111 ? 5.432 21.716 1.250 1.00 22.65 110 PRO A N 1
ATOM 723 C CA . PRO A 1 111 ? 6.633 20.894 1.196 1.00 21.89 110 PRO A CA 1
ATOM 724 C C . PRO A 1 111 ? 6.424 19.464 0.693 1.00 24.68 110 PRO A C 1
ATOM 725 O O . PRO A 1 111 ? 5.325 18.864 0.888 1.00 21.08 110 PRO A O 1
ATOM 729 N N . TYR A 1 112 ? 7.450 18.954 0.024 1.00 23.43 111 TYR A N 1
ATOM 730 C CA . TYR A 1 112 ? 7.561 17.510 -0.227 1.00 26.77 111 TYR A CA 1
ATOM 731 C C . TYR A 1 112 ? 8.951 16.951 0.136 1.00 26.08 111 TYR A C 1
ATOM 732 O O . TYR A 1 112 ? 9.954 17.621 -0.025 1.00 24.23 111 TYR A O 1
ATOM 741 N N . GLU A 1 113 ? 8.956 15.718 0.640 1.00 24.38 112 GLU A N 1
ATOM 742 C CA . GLU A 1 113 ? 10.174 15.113 1.147 1.00 25.71 112 GLU A CA 1
ATOM 743 C C . GLU A 1 113 ? 11.012 14.549 0.022 1.00 23.53 112 GLU A C 1
ATOM 744 O O . GLU A 1 113 ? 10.511 13.871 -0.837 1.00 25.48 112 GLU A O 1
ATOM 750 N N . ILE A 1 114 ? 12.297 14.879 0.048 1.00 23.44 113 ILE A N 1
ATOM 751 C CA . ILE A 1 114 ? 13.294 14.287 -0.843 1.00 25.81 113 ILE A CA 1
ATOM 752 C C . ILE A 1 114 ? 13.800 12.979 -0.249 1.00 28.81 113 ILE A C 1
ATOM 753 O O . ILE A 1 114 ? 14.350 12.959 0.874 1.00 27.93 113 ILE A O 1
ATOM 758 N N . ASP A 1 115 ? 13.629 11.890 -1.005 1.00 28.45 114 ASP A N 1
ATOM 759 C CA . ASP A 1 115 ? 13.963 10.553 -0.486 1.00 33.11 114 ASP A CA 1
ATOM 760 C C . ASP A 1 115 ? 15.336 10.001 -0.956 1.00 32.81 114 ASP A C 1
ATOM 761 O O . ASP A 1 115 ? 15.952 9.216 -0.241 1.00 34.95 114 ASP A O 1
ATOM 766 N N . ASP A 1 116 ? 15.850 10.428 -2.108 1.00 35.28 115 ASP A N 1
ATOM 767 C CA . ASP A 1 116 ? 17.121 9.853 -2.588 1.00 35.99 115 ASP A CA 1
ATOM 768 C C . ASP A 1 116 ? 18.368 10.563 -2.026 1.00 35.01 115 ASP A C 1
ATOM 769 O O . ASP A 1 116 ? 18.391 11.785 -1.858 1.00 31.42 115 ASP A O 1
ATOM 774 N N . THR A 1 117 ? 19.383 9.769 -1.714 1.00 34.58 116 THR A N 1
ATOM 775 C CA . THR A 1 117 ? 20.537 10.297 -0.999 1.00 34.66 116 THR A CA 1
ATOM 776 C C . THR A 1 117 ? 21.360 11.214 -1.922 1.00 31.61 116 THR A C 1
ATOM 777 O O . THR A 1 117 ? 21.943 12.188 -1.458 1.00 29.66 116 THR A O 1
ATOM 781 N N . GLU A 1 118 ? 21.363 10.942 -3.222 1.00 28.74 117 GLU A N 1
ATOM 782 C CA . GLU A 1 118 ? 22.114 11.795 -4.139 1.00 31.42 117 GLU A CA 1
ATOM 783 C C . GLU A 1 118 ? 21.541 13.199 -4.201 1.00 29.08 117 GLU A C 1
ATOM 784 O O . GLU A 1 118 ? 22.280 14.152 -4.298 1.00 27.58 117 GLU A O 1
ATOM 790 N N . LYS A 1 119 ? 20.219 13.337 -4.209 1.00 31.96 118 LYS A N 1
ATOM 791 C CA . LYS A 1 119 ? 19.617 14.678 -4.215 1.00 30.38 118 LYS A CA 1
ATOM 792 C C . LYS A 1 119 ? 19.873 15.382 -2.894 1.00 28.60 118 LYS A C 1
ATOM 793 O O . LYS A 1 119 ? 20.155 16.570 -2.905 1.00 30.24 118 LYS A O 1
ATOM 799 N N . LYS A 1 120 ? 19.827 14.645 -1.785 1.00 26.40 119 LYS A N 1
ATOM 800 C CA . LYS A 1 120 ? 20.199 15.188 -0.492 1.00 25.24 119 LYS A CA 1
ATOM 801 C C . LYS A 1 120 ? 21.652 15.713 -0.466 1.00 28.05 119 LYS A C 1
ATOM 802 O O . LYS A 1 120 ? 21.919 16.772 0.066 1.00 24.74 119 LYS A O 1
ATOM 808 N N . ILE A 1 121 ? 22.577 14.952 -1.043 1.00 24.31 120 ILE A N 1
ATOM 809 C CA . ILE A 1 121 ? 23.963 15.388 -1.193 1.00 26.45 120 ILE A CA 1
ATOM 810 C C . ILE A 1 121 ? 24.030 16.698 -1.972 1.00 25.09 120 ILE A C 1
ATOM 811 O O . ILE A 1 121 ? 24.710 17.638 -1.526 1.00 25.15 120 ILE A O 1
ATOM 816 N N . GLU A 1 122 ? 23.348 16.765 -3.117 1.00 28.46 121 GLU A N 1
ATOM 817 C CA . GLU A 1 122 ? 23.325 17.990 -3.920 1.00 29.72 121 GLU A CA 1
ATOM 818 C C . GLU A 1 122 ? 22.842 19.201 -3.100 1.00 27.74 121 GLU A C 1
ATOM 819 O O . GLU A 1 122 ? 23.374 20.328 -3.261 1.00 24.06 121 GLU A O 1
ATOM 825 N N . VAL A 1 123 ? 21.839 18.978 -2.239 1.00 27.15 122 VAL A N 1
ATOM 826 C CA . VAL A 1 123 ? 21.265 20.058 -1.439 1.00 26.50 122 VAL A CA 1
ATOM 827 C C . VAL A 1 123 ? 22.295 20.571 -0.421 1.00 26.84 122 VAL A C 1
ATOM 828 O O . VAL A 1 123 ? 22.479 21.787 -0.258 1.00 23.82 122 VAL A O 1
ATOM 832 N N . PHE A 1 124 ? 23.009 19.651 0.213 1.00 25.80 123 PHE A N 1
ATOM 833 C CA . PHE A 1 124 ? 24.070 20.055 1.136 1.00 24.73 123 PHE A CA 1
ATOM 834 C C . PHE A 1 124 ? 25.219 20.815 0.461 1.00 22.19 123 PHE A C 1
ATOM 835 O O . P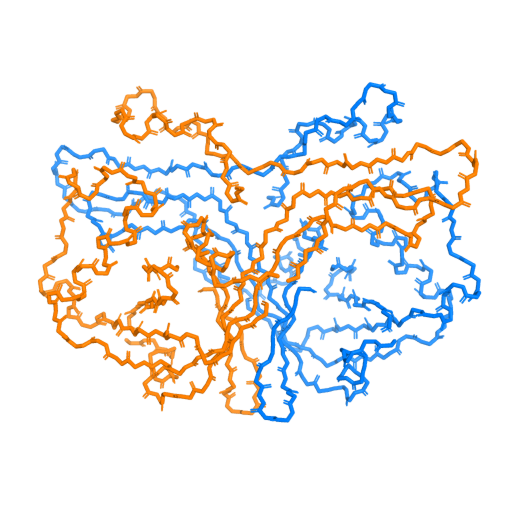HE A 1 124 ? 25.757 21.764 1.022 1.00 24.01 123 PHE A O 1
ATOM 843 N N . ARG A 1 125 ? 25.516 20.453 -0.780 1.00 25.43 124 ARG A N 1
ATOM 844 C CA . ARG A 1 125 ? 26.549 21.130 -1.540 1.00 26.47 124 ARG A CA 1
ATOM 845 C C . ARG A 1 125 ? 26.083 22.526 -1.882 1.00 24.06 124 ARG A C 1
ATOM 846 O O . ARG A 1 125 ? 26.851 23.451 -1.782 1.00 25.28 124 ARG A O 1
ATOM 854 N N . LEU A 1 126 ? 24.822 22.663 -2.310 1.00 26.68 125 LEU A N 1
ATOM 855 C CA . LEU A 1 126 ? 24.223 23.980 -2.636 1.00 27.17 125 LEU A CA 1
ATOM 856 C C . LEU A 1 126 ? 24.247 24.899 -1.412 1.00 23.88 125 LEU A C 1
ATOM 857 O O . LEU A 1 126 ? 24.655 26.057 -1.522 1.00 23.07 125 LEU A O 1
ATOM 862 N N . LEU A 1 127 ? 23.835 24.378 -0.258 1.00 24.95 126 LEU A N 1
ATOM 863 C CA . LEU A 1 127 ? 23.845 25.149 1.003 1.00 25.70 126 LEU A CA 1
ATOM 864 C C . LEU A 1 127 ? 25.244 25.591 1.394 1.00 25.21 126 LEU A C 1
ATOM 865 O O . LEU A 1 127 ? 25.465 26.748 1.751 1.00 24.60 126 LEU A O 1
ATOM 870 N N . THR A 1 128 ? 26.193 24.664 1.292 1.00 25.09 127 THR A N 1
ATOM 871 C CA . THR A 1 128 ? 27.585 24.934 1.650 1.00 23.21 127 THR A CA 1
ATOM 872 C C . THR A 1 128 ? 28.181 25.998 0.757 1.00 22.27 127 THR A C 1
ATOM 873 O O . THR A 1 128 ? 28.837 26.922 1.248 1.00 23.06 127 THR A O 1
ATOM 877 N N . GLU A 1 129 ? 27.945 25.914 -0.549 1.00 23.81 128 GLU A N 1
ATOM 878 C CA . GLU A 1 129 ? 28.483 26.897 -1.440 1.00 26.87 128 GLU A CA 1
ATOM 879 C C . GLU A 1 129 ? 27.820 28.278 -1.252 1.00 29.66 128 GLU A C 1
ATOM 880 O O . GLU A 1 129 ? 28.459 29.288 -1.535 1.00 27.39 128 GLU A O 1
ATOM 886 N N . LYS A 1 130 ? 26.568 28.324 -0.753 1.00 28.39 129 LYS A N 1
ATOM 887 C CA . LYS A 1 130 ? 25.929 29.596 -0.473 1.00 29.29 129 LYS A CA 1
ATOM 888 C C . LYS A 1 130 ? 26.557 30.221 0.782 1.00 27.67 129 LYS A C 1
ATOM 889 O O . LYS A 1 130 ? 26.799 31.431 0.813 1.00 31.84 129 LYS A O 1
ATOM 895 N N . LEU A 1 131 ? 26.819 29.426 1.815 1.00 28.04 130 LEU A N 1
ATOM 896 C CA . LEU A 1 131 ? 27.507 29.948 2.991 1.00 27.78 130 LEU A CA 1
ATOM 897 C C . LEU A 1 131 ? 28.945 30.412 2.686 1.00 27.46 130 LEU A C 1
ATOM 898 O O . LEU A 1 131 ? 29.275 31.549 2.952 1.00 28.40 130 LEU A O 1
ATOM 903 N N . VAL A 1 132 ? 29.808 29.500 2.205 1.00 29.15 131 VAL A N 1
ATOM 904 C CA . VAL A 1 132 ? 31.215 29.828 1.878 1.00 25.32 131 VAL A CA 1
ATOM 905 C C . VAL A 1 132 ? 31.581 29.142 0.587 1.00 20.14 131 VAL A C 1
ATOM 906 O O . VAL A 1 132 ? 31.777 27.902 0.559 1.00 20.69 131 VAL A O 1
ATOM 910 N N . LYS A 1 133 ? 31.665 29.907 -0.504 1.00 19.86 132 LYS A N 1
ATOM 911 C CA . LYS A 1 133 ? 32.089 29.334 -1.773 1.00 22.33 132 LYS A CA 1
ATOM 912 C C . LYS A 1 133 ? 33.530 28.755 -1.697 1.00 21.87 132 LYS A C 1
ATOM 913 O O . LYS A 1 133 ? 34.450 29.427 -1.230 1.00 24.22 132 LYS A O 1
ATOM 919 N N . GLY A 1 134 ? 33.711 27.511 -2.145 1.00 23.09 133 GLY A N 1
ATOM 920 C CA . GLY A 1 134 ? 34.996 26.810 -2.017 1.00 22.99 133 GLY A CA 1
ATOM 921 C C . GLY A 1 134 ? 35.120 25.813 -0.867 1.00 22.04 133 GLY A C 1
ATOM 922 O O . GLY A 1 134 ? 36.056 25.006 -0.795 1.00 20.40 133 GLY A O 1
ATOM 923 N N . ARG A 1 135 ? 34.192 25.882 0.058 1.00 22.26 134 ARG A N 1
ATOM 924 C CA . ARG A 1 135 ? 34.278 25.076 1.267 1.00 23.85 134 ARG A CA 1
ATOM 925 C C . ARG A 1 135 ? 33.935 23.586 1.077 1.00 24.52 134 ARG A C 1
ATOM 926 O O . ARG A 1 135 ? 34.602 22.726 1.665 1.00 23.88 134 ARG A O 1
ATOM 934 N N . TRP A 1 136 ? 32.913 23.277 0.266 1.00 21.38 135 TRP A N 1
ATOM 935 C CA . TRP A 1 136 ? 32.505 21.885 0.032 1.00 22.55 135 TRP A CA 1
ATOM 936 C C . TRP A 1 136 ? 33.699 21.005 -0.328 1.00 22.79 135 TRP A C 1
ATOM 937 O O . TRP A 1 136 ? 33.892 19.923 0.210 1.00 20.64 135 TRP A O 1
ATOM 948 N N . ASP A 1 137 ? 34.464 21.465 -1.298 1.00 21.68 136 ASP A N 1
ATOM 949 C CA . ASP A 1 137 ? 35.609 20.698 -1.778 1.00 21.33 136 ASP A CA 1
ATOM 950 C C . ASP A 1 137 ? 36.596 20.331 -0.660 1.00 19.92 136 ASP A C 1
ATOM 951 O O . ASP A 1 137 ? 37.102 19.208 -0.645 1.00 22.54 136 ASP A O 1
ATOM 960 N N . ASN A 1 138 ? 36.828 21.244 0.278 1.00 18.65 137 ASN A N 1
ATOM 961 C CA . ASN A 1 138 ? 37.874 21.137 1.313 1.00 19.35 137 ASN A CA 1
ATOM 962 C C . ASN A 1 138 ? 37.254 20.720 2.678 1.00 22.62 137 ASN A C 1
ATOM 963 O O . ASN A 1 138 ? 37.738 21.112 3.728 1.00 30.09 137 ASN A O 1
ATOM 968 N N . SER A 1 139 ? 36.178 19.952 2.652 1.00 20.12 138 SER A N 1
ATOM 969 C CA . SER A 1 139 ? 35.474 19.578 3.870 1.00 20.44 138 SER A CA 1
ATOM 970 C C . SER A 1 139 ? 35.008 18.097 3.793 1.00 22.51 138 SER A C 1
ATOM 971 O O . SER A 1 139 ? 34.718 17.574 2.701 1.00 20.28 138 SER A O 1
ATOM 974 N N . ILE A 1 140 ? 34.934 17.438 4.947 1.00 22.28 139 ILE A N 1
ATOM 975 C CA . ILE A 1 140 ? 34.435 16.042 5.022 1.00 23.68 139 ILE A CA 1
ATOM 976 C C . ILE A 1 140 ? 32.953 15.960 4.688 1.00 24.74 139 ILE A C 1
ATOM 977 O O . ILE A 1 140 ? 32.099 16.567 5.374 1.00 25.12 139 ILE A O 1
ATOM 982 N N . LYS A 1 141 ? 32.647 15.195 3.635 1.00 23.00 140 LYS A N 1
ATOM 983 C CA . LYS A 1 141 ? 31.279 15.065 3.093 1.00 24.00 140 LYS A CA 1
ATOM 984 C C . LYS A 1 141 ? 30.431 14.113 3.921 1.00 23.00 140 LYS A C 1
ATOM 985 O O . LYS A 1 141 ? 30.946 13.175 4.508 1.00 23.10 140 LYS A O 1
ATOM 991 N N . PRO A 1 142 ? 29.123 14.313 3.937 1.00 23.88 141 PRO A N 1
ATOM 992 C CA . PRO A 1 142 ? 28.268 13.388 4.734 1.00 25.54 141 PRO A CA 1
ATOM 993 C C . PRO A 1 142 ? 28.261 11.946 4.239 1.00 25.28 141 PRO A C 1
ATOM 994 O O . PRO A 1 142 ? 28.190 11.707 3.031 1.00 23.83 141 PRO A O 1
ATOM 998 N N . SER A 1 143 ? 28.308 11.008 5.175 1.00 24.45 142 SER A N 1
ATOM 999 C CA . SER A 1 143 ? 28.225 9.602 4.846 1.00 25.05 142 SER A CA 1
ATOM 1000 C C . SER A 1 143 ? 26.766 9.243 4.545 1.00 27.20 142 SER A C 1
ATOM 1001 O O . SER A 1 143 ? 25.877 10.044 4.740 1.00 26.77 142 SER A O 1
ATOM 1004 N N . TYR A 1 144 ? 26.552 8.033 4.064 1.00 26.24 143 TYR A N 1
ATOM 1005 C CA . TYR A 1 144 ? 25.204 7.533 3.845 1.00 29.39 143 TYR A CA 1
ATOM 1006 C C . TYR A 1 144 ? 24.441 7.437 5.204 1.00 28.91 143 TYR A C 1
ATOM 1007 O O . TYR A 1 144 ? 23.270 7.830 5.324 1.00 27.85 143 TYR A O 1
ATOM 1016 N N . GLU A 1 145 ? 25.129 6.980 6.239 1.00 31.42 144 GLU A N 1
ATOM 1017 C CA . GLU A 1 145 ? 24.548 6.923 7.588 1.00 31.90 144 GLU A CA 1
ATOM 1018 C C . GLU A 1 145 ? 24.117 8.324 8.044 1.00 31.61 144 GLU A C 1
ATOM 1019 O O . GLU A 1 145 ? 22.992 8.509 8.535 1.00 32.80 144 GLU A O 1
ATOM 1022 N N . ASP A 1 146 ? 24.994 9.315 7.857 1.00 28.73 145 ASP A N 1
ATOM 1023 C CA . ASP A 1 146 ? 24.706 10.697 8.249 1.00 29.85 145 ASP A CA 1
ATOM 1024 C C . ASP A 1 146 ? 23.456 11.210 7.535 1.00 29.05 145 ASP A C 1
ATOM 1025 O O . ASP A 1 146 ? 22.604 11.844 8.118 1.00 28.76 145 ASP A O 1
ATOM 1030 N N . LEU A 1 147 ? 23.383 10.969 6.237 1.00 28.35 146 LEU A N 1
ATOM 1031 C CA . LEU A 1 147 ? 22.263 11.454 5.442 1.00 26.29 146 LEU A CA 1
ATOM 1032 C C . LEU A 1 147 ? 20.924 10.801 5.837 1.00 26.46 146 LEU A C 1
ATOM 1033 O O . LEU A 1 147 ? 19.881 11.390 5.663 1.00 27.43 146 LEU A O 1
ATOM 1038 N N . ASN A 1 148 ? 20.966 9.567 6.302 1.00 27.21 147 ASN A N 1
ATOM 1039 C CA . ASN A 1 148 ? 19.775 8.838 6.728 1.00 27.90 147 ASN A CA 1
ATOM 1040 C C . ASN A 1 148 ? 19.177 9.490 7.987 1.00 28.34 147 ASN A C 1
ATOM 1041 O O . ASN A 1 148 ? 18.011 9.247 8.311 1.00 28.53 147 ASN A O 1
ATOM 1046 N N . GLY A 1 149 ? 19.980 10.293 8.702 1.00 26.77 148 GLY A N 1
ATOM 1047 C CA . GLY A 1 149 ? 19.511 10.978 9.896 1.00 28.87 148 GLY A CA 1
ATOM 1048 C C . GLY A 1 149 ? 19.005 12.421 9.682 1.00 29.75 148 GLY A C 1
ATOM 1049 O O . GLY A 1 149 ? 18.595 13.082 10.630 1.00 29.69 148 GLY A O 1
ATOM 1050 N N . VAL A 1 150 ? 19.056 12.931 8.459 1.00 26.64 149 VAL A N 1
ATOM 1051 C CA . VAL A 1 150 ? 18.676 14.301 8.200 1.00 28.32 149 VAL A CA 1
ATOM 1052 C C . VAL A 1 150 ? 17.550 14.304 7.182 1.00 26.22 149 VAL A C 1
ATOM 1053 O O . VAL A 1 150 ? 17.659 13.658 6.137 1.00 26.53 149 VAL A O 1
ATOM 1057 N N . PHE A 1 151 ? 16.451 14.981 7.515 1.00 25.38 150 PHE A N 1
ATOM 1058 C CA . PHE A 1 151 ? 15.405 15.237 6.537 1.00 25.02 150 PHE A CA 1
ATOM 1059 C C . PHE A 1 151 ? 15.796 16.359 5.590 1.00 24.54 150 PHE A C 1
ATOM 1060 O O . PHE A 1 151 ? 16.547 17.265 5.963 1.00 24.05 150 PHE A O 1
ATOM 1068 N N . VAL A 1 152 ? 15.317 16.264 4.347 1.00 22.22 151 VAL A N 1
ATOM 1069 C CA . VAL A 1 152 ? 15.363 17.340 3.364 1.00 21.73 151 VAL A CA 1
ATOM 1070 C C . VAL A 1 152 ? 13.955 17.447 2.725 1.00 21.62 151 VAL A C 1
ATOM 1071 O O . VAL A 1 152 ? 13.392 16.422 2.302 1.00 23.51 151 VAL A O 1
ATOM 1075 N N . PHE A 1 153 ? 13.380 18.656 2.699 1.00 21.29 152 PHE A N 1
ATOM 1076 C CA . PHE A 1 153 ? 12.143 18.950 1.950 1.00 21.60 152 PHE A CA 1
ATOM 1077 C C . PHE A 1 153 ? 12.400 19.997 0.867 1.00 22.43 152 PHE A C 1
ATOM 1078 O O . PHE A 1 153 ? 13.134 20.942 1.114 1.00 23.24 152 PHE A O 1
ATOM 1086 N N . ALA A 1 154 ? 11.775 19.842 -0.306 1.00 20.35 153 ALA A N 1
ATOM 1087 C CA . ALA A 1 154 ? 11.687 20.919 -1.300 1.00 21.55 153 ALA A CA 1
ATOM 1088 C C . ALA A 1 154 ? 10.383 21.697 -1.077 1.00 24.90 153 ALA A C 1
ATOM 1089 O O . ALA A 1 154 ? 9.342 21.120 -0.883 1.00 24.03 153 ALA A O 1
ATOM 1091 N N . VAL A 1 155 ? 10.479 23.023 -1.085 1.00 25.13 154 VAL A N 1
ATOM 1092 C CA . VAL A 1 155 ? 9.319 23.915 -1.088 1.00 26.28 154 VAL A CA 1
ATOM 1093 C C . VAL A 1 155 ? 9.411 24.816 -2.341 1.00 27.96 154 VAL A C 1
ATOM 1094 O O . VAL A 1 155 ? 10.296 25.700 -2.420 1.00 29.36 154 VAL A O 1
ATOM 1098 N N . LYS A 1 156 ? 8.516 24.589 -3.305 1.00 28.51 155 LYS A N 1
ATOM 1099 C CA . LYS A 1 156 ? 8.354 25.472 -4.473 1.00 31.96 155 LYS A CA 1
ATOM 1100 C C . LYS A 1 156 ? 7.265 26.522 -4.176 1.00 30.52 155 LYS A C 1
ATOM 1101 O O . LYS A 1 156 ? 6.223 26.191 -3.624 1.00 26.02 155 LYS A O 1
ATOM 1107 N N . PRO A 1 157 ? 7.516 27.802 -4.503 1.00 29.84 156 PRO A N 1
ATOM 1108 C CA . PRO A 1 157 ? 6.495 28.817 -4.190 1.00 29.16 156 PRO A CA 1
ATOM 1109 C C . PRO A 1 157 ? 5.140 28.638 -4.896 1.00 25.56 156 PRO A C 1
ATOM 1110 O O . PRO A 1 157 ? 5.086 28.580 -6.130 1.00 25.21 156 PRO A O 1
ATOM 1114 N N . GLU A 1 158 ? 4.064 28.561 -4.129 1.00 23.99 157 GLU A N 1
ATOM 1115 C CA . GLU A 1 158 ? 2.719 28.587 -4.698 1.00 25.50 157 GLU A CA 1
ATOM 1116 C C . GLU A 1 158 ? 2.304 30.028 -4.997 1.00 24.40 157 GLU A C 1
ATOM 1117 O O . GLU A 1 158 ? 1.673 30.299 -6.018 1.00 23.79 157 GLU A O 1
ATOM 1123 N N . THR A 1 159 ? 2.635 30.924 -4.066 1.00 25.10 158 THR A N 1
ATOM 1124 C CA . THR A 1 159 ? 2.597 32.374 -4.283 1.00 22.65 158 THR A CA 1
ATOM 1125 C C . THR A 1 159 ? 3.729 33.008 -3.468 1.00 25.25 158 THR A C 1
ATOM 1126 O O . THR A 1 159 ? 4.300 32.387 -2.536 1.00 20.70 158 THR A O 1
ATOM 1130 N N . PHE A 1 160 ? 4.068 34.243 -3.828 1.00 26.40 159 PHE A N 1
ATOM 1131 C CA . PHE A 1 160 ? 4.980 35.032 -3.051 1.00 25.94 159 PHE A CA 1
ATOM 1132 C C . PHE A 1 160 ? 4.790 36.555 -3.292 1.00 26.65 159 PHE A C 1
ATOM 1133 O O . PHE A 1 160 ? 4.275 36.996 -4.323 1.00 23.73 159 PHE A O 1
ATOM 1141 N N . SER A 1 161 ? 5.259 37.340 -2.321 1.00 26.08 160 SER A N 1
ATOM 1142 C CA . SER A 1 161 ? 5.264 38.785 -2.432 1.00 25.73 160 SER A CA 1
ATOM 1143 C C . SER A 1 161 ? 6.486 39.344 -1.711 1.00 27.43 160 SER A C 1
ATOM 1144 O O . SER A 1 161 ? 7.056 38.705 -0.810 1.00 23.11 160 SER A O 1
ATOM 1155 N N . LYS A 1 163 ? 8.348 43.330 -0.414 1.00 27.11 162 LYS A N 1
ATOM 1156 C CA . LYS A 1 163 ? 8.148 44.733 -0.091 1.00 26.05 162 LYS A CA 1
ATOM 1157 C C . LYS A 1 163 ? 9.521 45.283 0.283 1.00 25.82 162 LYS A C 1
ATOM 1158 O O . LYS A 1 163 ? 10.377 44.517 0.759 1.00 22.34 162 LYS A O 1
ATOM 1161 N N . ALA A 1 164 ? 9.737 46.574 0.042 1.00 23.96 163 ALA A N 1
ATOM 1162 C CA . ALA A 1 164 ? 11.014 47.228 0.367 1.00 22.90 163 ALA A CA 1
ATOM 1163 C C . ALA A 1 164 ? 10.772 48.723 0.531 1.00 24.63 163 ALA A C 1
ATOM 1164 O O . ALA A 1 164 ? 9.838 49.287 -0.056 1.00 24.87 163 ALA A O 1
ATOM 1166 N N . ARG A 1 165 ? 11.595 49.331 1.357 1.00 24.10 164 ARG A N 1
ATOM 1167 C CA . ARG A 1 165 ? 11.798 50.788 1.364 1.00 24.41 164 ARG A CA 1
ATOM 1168 C C . ARG A 1 165 ? 13.288 51.081 1.226 1.00 25.10 164 ARG A C 1
ATOM 1169 O O . ARG A 1 165 ? 14.131 50.445 1.883 1.00 27.23 164 ARG A O 1
ATOM 1177 N N . THR A 1 166 ? 13.581 52.035 0.355 1.00 27.18 165 THR A N 1
ATOM 1178 C CA . THR A 1 166 ? 14.910 52.550 0.111 1.00 27.23 165 THR A CA 1
ATOM 1179 C C . THR A 1 166 ? 14.821 54.076 0.071 1.00 24.89 165 THR A C 1
ATOM 1180 O O . THR A 1 166 ? 13.728 54.646 -0.116 1.00 25.00 165 THR A O 1
ATOM 1184 N N . GLY A 1 167 ? 15.991 54.687 0.219 1.00 26.07 166 GLY A N 1
ATOM 1185 C CA . GLY A 1 167 ? 16.193 56.099 0.050 1.00 27.08 166 GLY A CA 1
ATOM 1186 C C . GLY A 1 167 ? 15.974 56.957 1.283 1.00 24.30 166 GLY A C 1
ATOM 1187 O O . GLY A 1 167 ? 15.798 56.438 2.407 1.00 26.54 166 GLY A O 1
ATOM 1188 N N . PRO A 1 168 ? 16.010 58.282 1.078 1.00 26.88 167 PRO A N 1
ATOM 1189 C CA . PRO A 1 168 ? 15.930 59.289 2.106 1.00 28.39 167 PRO A CA 1
ATOM 1190 C C . PRO A 1 168 ? 14.544 59.413 2.728 1.00 25.98 167 PRO A C 1
ATOM 1191 O O . PRO A 1 168 ? 13.563 58.872 2.219 1.00 26.04 167 PRO A O 1
ATOM 1195 N N . PRO A 1 169 ? 14.471 60.118 3.847 1.00 26.61 168 PRO A N 1
ATOM 1196 C CA . PRO A 1 169 ? 13.182 60.467 4.423 1.00 26.18 168 PRO A CA 1
ATOM 1197 C C . PRO A 1 169 ? 12.387 61.430 3.551 1.00 27.94 168 PRO A C 1
ATOM 1198 O O . PRO A 1 169 ? 12.945 62.090 2.677 1.00 30.84 168 PRO A O 1
ATOM 1202 N N . HIS A 1 170 ? 11.089 61.476 3.813 1.00 31.32 169 HIS A N 1
ATOM 1203 C CA . HIS A 1 170 ? 10.149 62.382 3.164 1.00 34.33 169 HIS A CA 1
ATOM 1204 C C . HIS A 1 170 ? 9.756 63.413 4.175 1.00 33.50 169 HIS A C 1
ATOM 1205 O O . HIS A 1 170 ? 9.442 63.062 5.316 1.00 32.67 169 HIS A O 1
ATOM 1212 N N . ASP A 1 171 ? 9.791 64.678 3.776 1.00 29.79 170 ASP A N 1
ATOM 1213 C CA . ASP A 1 171 ? 9.408 65.782 4.677 1.00 30.10 170 ASP A CA 1
ATOM 1214 C C . ASP A 1 171 ? 8.787 66.933 3.905 1.00 26.74 170 ASP A C 1
ATOM 1215 O O . ASP A 1 171 ? 9.038 67.116 2.728 1.00 31.13 170 ASP A O 1
ATOM 1220 N N . THR A 1 172 ? 7.981 67.723 4.587 1.00 27.12 171 THR A N 1
ATOM 1221 C CA . THR A 1 172 ? 7.549 69.009 4.052 1.00 25.92 171 THR A CA 1
ATOM 1222 C C . THR A 1 172 ? 8.074 70.210 4.887 1.00 26.03 171 THR A C 1
ATOM 1223 O O . THR A 1 172 ? 8.136 71.295 4.387 1.00 25.64 171 THR A O 1
ATOM 1227 N N . SER A 1 173 ? 8.496 69.990 6.131 1.00 24.73 172 SER A N 1
ATOM 1228 C CA . SER A 1 173 ? 8.898 71.074 7.005 1.00 23.31 172 SER A CA 1
ATOM 1229 C C . SER A 1 173 ? 10.171 71.753 6.566 1.00 25.17 172 SER A C 1
ATOM 1230 O O . SER A 1 173 ? 11.102 71.086 6.115 1.00 24.70 172 SER A O 1
ATOM 1233 N N . THR A 1 174 ? 10.213 73.076 6.784 1.00 25.28 173 THR A N 1
ATOM 1234 C CA . THR A 1 174 ? 11.404 73.877 6.591 1.00 29.32 173 THR A CA 1
ATOM 1235 C C . THR A 1 174 ? 12.315 73.951 7.830 1.00 28.35 173 THR A C 1
ATOM 1236 O O . THR A 1 174 ? 13.388 74.526 7.735 1.00 28.01 173 THR A O 1
ATOM 1240 N N . ASP A 1 175 ? 11.901 73.384 8.969 1.00 27.40 174 ASP A N 1
ATOM 1241 C CA . ASP A 1 175 ? 12.649 73.513 10.229 1.00 30.37 174 ASP A CA 1
ATOM 1242 C C . ASP A 1 175 ? 14.083 73.029 10.118 1.00 29.42 174 ASP A C 1
ATOM 1243 O O . ASP A 1 175 ? 14.360 72.075 9.403 1.00 27.34 174 ASP A O 1
ATOM 1248 N N . ASP A 1 176 ? 14.970 73.675 10.880 1.00 27.09 175 ASP A N 1
ATOM 1249 C CA . ASP A 1 176 ? 16.404 73.350 10.902 1.00 27.04 175 ASP A CA 1
ATOM 1250 C C . ASP A 1 176 ? 16.617 72.098 11.767 1.00 26.15 175 ASP A C 1
ATOM 1251 O O . ASP A 1 176 ? 17.020 72.180 12.916 1.00 28.84 175 ASP A O 1
ATOM 1256 N N . ILE A 1 177 ? 16.253 70.948 11.215 1.00 23.00 176 ILE A N 1
ATOM 1257 C CA . ILE A 1 177 ? 16.380 69.657 11.881 1.00 25.39 176 ILE A CA 1
ATOM 1258 C C . ILE A 1 177 ? 17.104 68.742 10.913 1.00 24.45 176 ILE A C 1
ATOM 1259 O O . ILE A 1 177 ? 16.730 68.654 9.735 1.00 23.09 176 ILE A O 1
ATOM 1264 N N . TRP A 1 178 ? 18.202 68.132 11.368 1.00 26.26 177 TRP A N 1
ATOM 1265 C CA . TRP A 1 178 ? 18.971 67.245 10.493 1.00 23.55 177 TRP A CA 1
ATOM 1266 C C . TRP A 1 178 ? 18.110 66.051 10.114 1.00 22.40 177 TRP A C 1
ATOM 1267 O O . TRP A 1 178 ? 17.346 65.566 10.900 1.00 19.63 177 TRP A O 1
ATOM 1278 N N . SER A 1 179 ? 18.176 65.610 8.873 1.00 21.97 178 SER A N 1
ATOM 1279 C CA . SER A 1 179 ? 17.414 64.442 8.457 1.00 21.42 178 SER A CA 1
ATOM 1280 C C . SER A 1 179 ? 18.294 63.615 7.557 1.00 23.84 178 SER A C 1
ATOM 1281 O O . SER A 1 179 ? 19.214 64.151 6.946 1.00 23.45 178 SER A O 1
ATOM 1284 N N . GLY A 1 180 ? 18.077 62.309 7.523 1.00 23.51 179 GLY A N 1
ATOM 1285 C CA . GLY A 1 180 ? 18.960 61.457 6.760 1.00 25.54 179 GLY A CA 1
ATOM 1286 C C . GLY A 1 180 ? 18.754 59.994 7.079 1.00 25.51 179 GLY A C 1
ATOM 1287 O O . GLY A 1 180 ? 17.854 59.657 7.810 1.00 23.60 179 GLY A O 1
ATOM 1288 N N . VAL A 1 181 ? 19.622 59.136 6.533 1.00 25.07 180 VAL A N 1
ATOM 1289 C CA . VAL A 1 181 ? 19.556 57.664 6.762 1.00 25.61 180 VAL A CA 1
ATOM 1290 C C . VAL A 1 181 ? 20.814 57.217 7.489 1.00 25.35 180 VAL A C 1
ATOM 1291 O O . VAL A 1 181 ? 21.917 57.603 7.114 1.00 26.19 180 VAL A O 1
ATOM 1295 N N . LEU A 1 182 ? 20.641 56.515 8.596 1.00 24.38 181 LEU A N 1
ATOM 1296 C CA . LEU A 1 182 ? 21.762 55.865 9.277 1.00 26.37 181 LEU A CA 1
ATOM 1297 C C . LEU A 1 182 ? 21.872 54.456 8.697 1.00 24.55 181 LEU A C 1
ATOM 1298 O O . LEU A 1 182 ? 21.035 53.636 8.981 1.00 27.06 181 LEU A O 1
ATOM 1303 N N . PRO A 1 183 ? 22.874 54.197 7.838 1.00 26.43 182 PRO A N 1
ATOM 1304 C CA . PRO A 1 183 ? 23.022 52.895 7.190 1.00 27.18 182 PRO A CA 1
ATOM 1305 C C . PRO A 1 183 ? 23.351 51.850 8.230 1.00 26.46 182 PRO A C 1
ATOM 1306 O O . PRO A 1 183 ? 24.113 52.143 9.135 1.00 23.69 182 PRO A O 1
ATOM 1310 N N . ILE A 1 184 ? 22.827 50.643 8.077 1.00 27.43 183 ILE A N 1
ATOM 1311 C CA . ILE A 1 184 ? 23.245 49.487 8.883 1.00 28.62 183 ILE A CA 1
ATOM 1312 C C . ILE A 1 184 ? 23.928 48.495 7.936 1.00 27.72 183 ILE A C 1
ATOM 1313 O O . ILE A 1 184 ? 23.349 48.104 6.943 1.00 29.89 183 ILE A O 1
ATOM 1318 N N . GLN A 1 185 ? 25.177 48.155 8.251 1.00 28.90 184 GLN A N 1
ATOM 1319 C CA . GLN A 1 185 ? 26.032 47.262 7.453 1.00 29.94 184 GLN A CA 1
ATOM 1320 C C . GLN A 1 185 ? 26.183 45.907 8.167 1.00 27.57 184 GLN A C 1
ATOM 1321 O O . GLN A 1 185 ? 26.282 45.836 9.415 1.00 28.54 184 GLN A O 1
ATOM 1332 N N . HIS A 1 186 ? 26.133 44.837 7.379 1.00 26.99 185 HIS A N 1
ATOM 1333 C CA . HIS A 1 186 ? 26.309 43.485 7.869 1.00 22.99 185 HIS A CA 1
ATOM 1334 C C . HIS A 1 186 ? 27.569 42.971 7.175 1.00 26.99 185 HIS A C 1
ATOM 1335 O O . HIS A 1 186 ? 27.633 42.936 5.957 1.00 27.52 185 HIS A O 1
ATOM 1342 N N . THR A 1 187 ? 28.599 42.685 7.971 1.00 26.44 186 THR A N 1
ATOM 1343 C CA . THR A 1 187 ? 29.936 42.423 7.454 1.00 27.63 186 THR A CA 1
ATOM 1344 C C . THR A 1 187 ? 30.503 41.132 8.051 1.00 30.34 186 THR A C 1
ATOM 1345 O O . THR A 1 187 ? 30.350 40.898 9.229 1.00 31.17 186 THR A O 1
ATOM 1352 N N . ILE A 1 188 ? 31.203 40.337 7.240 1.00 30.90 187 ILE A N 1
ATOM 1353 C CA . ILE A 1 188 ? 31.976 39.213 7.791 1.00 30.57 187 ILE A CA 1
ATOM 1354 C C . ILE A 1 188 ? 33.308 39.777 8.261 1.00 30.91 187 ILE A C 1
ATOM 1355 O O . ILE A 1 188 ? 33.976 40.459 7.514 1.00 28.91 187 ILE A O 1
ATOM 1360 N N . SER A 1 189 ? 33.669 39.536 9.518 1.00 29.15 188 SER A N 1
ATOM 1361 C CA . SER A 1 189 ? 34.963 39.945 10.021 1.00 30.02 188 SER A CA 1
ATOM 1362 C C . SER A 1 189 ? 36.036 38.784 10.046 1.00 29.98 188 SER A C 1
ATOM 1363 O O . SER A 1 189 ? 35.727 37.619 9.787 1.00 29.76 188 SER A O 1
ATOM 1366 N N . GLU A 1 190 ? 37.274 39.131 10.375 1.00 27.92 189 GLU A N 1
ATOM 1367 C CA . GLU A 1 190 ? 38.411 38.233 10.273 1.00 28.19 189 GLU A CA 1
ATOM 1368 C C . GLU A 1 190 ? 38.314 37.056 11.258 1.00 29.64 189 GLU A C 1
ATOM 1369 O O . GLU A 1 190 ? 37.912 37.222 12.429 1.00 28.53 189 GLU A O 1
ATOM 1372 N N . ALA A 1 191 ? 38.653 35.861 10.765 1.00 30.04 190 ALA A N 1
ATOM 1373 C CA . ALA A 1 191 ? 38.634 34.646 11.540 1.00 29.28 190 ALA A CA 1
ATOM 1374 C C . ALA A 1 191 ? 40.040 34.086 11.742 1.00 31.96 190 ALA A C 1
ATOM 1375 O O . ALA A 1 191 ? 40.181 32.956 12.171 1.00 31.40 190 ALA A O 1
ATOM 1377 N N . GLY A 1 192 ? 41.073 34.868 11.406 1.00 32.78 191 GLY A N 1
ATOM 1378 C CA . GLY A 1 192 ? 42.476 34.459 11.540 1.00 32.00 191 GLY A CA 1
ATOM 1379 C C . GLY A 1 192 ? 43.234 34.365 10.230 1.00 31.78 191 GLY A C 1
ATOM 1380 O O . GLY A 1 192 ? 42.680 34.035 9.171 1.00 32.64 191 GLY A O 1
ATOM 1381 N N . GLU A 1 193 ? 44.529 34.614 10.321 1.00 34.74 192 GLU A N 1
ATOM 1382 C CA . GLU A 1 193 ? 45.432 34.583 9.167 1.00 34.10 192 GLU A CA 1
ATOM 1383 C C . GLU A 1 193 ? 45.763 33.170 8.694 1.00 34.43 192 GLU A C 1
ATOM 1384 O O . GLU A 1 193 ? 46.247 33.015 7.586 1.00 34.39 192 GLU A O 1
ATOM 1386 N N . ASN A 1 194 ? 45.509 32.128 9.483 1.00 33.52 193 ASN A N 1
ATOM 1387 C CA . ASN A 1 194 ? 45.818 30.788 8.980 1.00 35.57 193 ASN A CA 1
ATOM 1388 C C . ASN A 1 194 ? 44.674 30.117 8.219 1.00 32.44 193 ASN A C 1
ATOM 1389 O O . ASN A 1 194 ? 44.848 29.014 7.765 1.00 33.10 193 ASN A O 1
ATOM 1394 N N . ALA A 1 195 ? 43.536 30.805 8.059 1.00 31.92 194 ALA A N 1
ATOM 1395 C CA . ALA A 1 195 ? 42.401 30.323 7.262 1.00 29.80 194 ALA A CA 1
ATOM 1396 C C . ALA A 1 195 ? 42.776 30.164 5.778 1.00 29.30 194 ALA A C 1
ATOM 1397 O O . ALA A 1 195 ? 43.658 30.855 5.274 1.00 28.27 194 ALA A O 1
ATOM 1399 N N . PRO A 1 196 ? 42.169 29.195 5.068 1.00 28.97 195 PRO A N 1
ATOM 1400 C CA . PRO A 1 196 ? 42.467 29.106 3.625 1.00 25.49 195 PRO A CA 1
ATOM 1401 C C . PRO A 1 196 ? 41.978 30.347 2.862 1.00 24.13 195 PRO A C 1
ATOM 1402 O O . PRO A 1 196 ? 41.130 31.061 3.344 1.00 21.60 195 PRO A O 1
ATOM 1406 N N . GLU A 1 197 ? 42.505 30.558 1.669 1.00 24.75 196 GLU A N 1
ATOM 1407 C CA . GLU A 1 197 ? 42.205 31.774 0.919 1.00 26.05 196 GLU A CA 1
ATOM 1408 C C . GLU A 1 197 ? 40.718 31.940 0.615 1.00 25.45 196 GLU A C 1
ATOM 1409 O O . GLU A 1 197 ? 40.219 33.055 0.609 1.00 18.63 196 GLU A O 1
ATOM 1415 N N . TYR A 1 198 ? 39.993 30.855 0.339 1.00 24.18 197 TYR A N 1
ATOM 1416 C CA . TYR A 1 198 ? 38.537 30.980 0.107 1.00 23.59 197 TYR A CA 1
ATOM 1417 C C . TYR A 1 198 ? 37.778 31.527 1.321 1.00 23.47 197 TYR A C 1
ATOM 1418 O O . TYR A 1 198 ? 36.725 32.171 1.173 1.00 22.50 197 TYR A O 1
ATOM 1427 N N . VAL A 1 199 ? 38.285 31.280 2.523 1.00 24.60 198 VAL A N 1
ATOM 1428 C CA . VAL A 1 199 ? 37.715 31.875 3.715 1.00 21.33 198 VAL A CA 1
ATOM 1429 C C . VAL A 1 199 ? 38.170 33.323 3.845 1.00 23.10 198 VAL A C 1
ATOM 1430 O O . VAL A 1 199 ? 37.349 34.218 4.036 1.00 25.35 198 VAL A O 1
ATOM 1434 N N . LYS A 1 200 ? 39.469 33.582 3.674 1.00 22.44 199 LYS A N 1
ATOM 1435 C CA . LYS A 1 200 ? 39.977 34.939 3.842 1.00 24.92 199 LYS A CA 1
ATOM 1436 C C . LYS A 1 200 ? 39.406 35.923 2.823 1.00 24.13 199 LYS A C 1
ATOM 1437 O O . LYS A 1 200 ? 39.302 37.098 3.106 1.00 24.78 199 LYS A O 1
ATOM 1443 N N . SER A 1 201 ? 38.961 35.428 1.671 1.00 26.56 200 SER A N 1
ATOM 1444 C CA . SER A 1 201 ? 38.331 36.291 0.675 1.00 26.98 200 SER A CA 1
ATOM 1445 C C . SER A 1 201 ? 37.006 36.903 1.169 1.00 28.50 200 SER A C 1
ATOM 1446 O O . SER A 1 201 ? 36.477 37.798 0.524 1.00 28.87 200 SER A O 1
ATOM 1449 N N . LEU A 1 202 ? 36.471 36.424 2.298 1.00 27.85 201 LEU A N 1
ATOM 1450 C CA . LEU A 1 202 ? 35.240 36.935 2.871 1.00 26.97 201 LEU A CA 1
ATOM 1451 C C . LEU A 1 202 ? 35.438 37.978 3.999 1.00 30.05 201 LEU A C 1
ATOM 1452 O O . LEU A 1 202 ? 34.495 38.676 4.378 1.00 27.04 201 LEU A O 1
ATOM 1457 N N . TYR A 1 203 ? 36.643 38.051 4.540 1.00 28.55 202 TYR A N 1
ATOM 1458 C CA . TYR A 1 203 ? 36.999 39.054 5.533 1.00 28.58 202 TYR A CA 1
ATOM 1459 C C . TYR A 1 203 ? 36.713 40.479 5.031 1.00 30.51 202 TYR A C 1
ATOM 1460 O O . TYR A 1 203 ? 37.213 40.907 3.990 1.00 30.48 202 TYR A O 1
ATOM 1469 N N . GLY A 1 204 ? 35.866 41.191 5.753 1.00 30.75 203 GLY A N 1
ATOM 1470 C CA . GLY A 1 204 ? 35.420 42.516 5.353 1.00 30.64 203 GLY A CA 1
ATOM 1471 C C . GLY A 1 204 ? 34.239 42.599 4.394 1.00 34.11 203 GLY A C 1
ATOM 1472 O O . GLY A 1 204 ? 33.766 43.697 4.100 1.00 34.51 203 GLY A O 1
ATOM 1473 N N . LYS A 1 205 ? 33.741 41.467 3.901 1.00 31.82 204 LYS A N 1
ATOM 1474 C CA . LYS A 1 205 ? 32.690 41.502 2.908 1.00 33.44 204 LYS A CA 1
ATOM 1475 C C . LYS A 1 205 ? 31.373 41.890 3.545 1.00 31.16 204 LYS A C 1
ATOM 1476 O O . LYS A 1 205 ? 31.019 41.347 4.591 1.00 30.33 204 LYS A O 1
ATOM 1482 N N . ARG A 1 206 ? 30.656 42.825 2.913 1.00 30.92 205 ARG A N 1
ATOM 1483 C CA . ARG A 1 206 ? 29.308 43.139 3.360 1.00 34.48 205 ARG A CA 1
ATOM 1484 C C . ARG A 1 206 ? 28.297 42.236 2.650 1.00 31.76 205 ARG A C 1
ATOM 1485 O O . ARG A 1 206 ? 28.399 41.973 1.446 1.00 31.52 205 ARG A O 1
ATOM 1493 N N . ILE A 1 207 ? 27.392 41.689 3.457 1.00 29.29 206 ILE A N 1
ATOM 1494 C CA . ILE A 1 207 ? 26.487 40.663 3.042 1.00 30.02 206 ILE A CA 1
ATOM 1495 C C . ILE A 1 207 ? 25.024 41.127 3.245 1.00 29.59 206 ILE A C 1
ATOM 1496 O O . ILE A 1 207 ? 24.745 42.233 3.743 1.00 25.66 206 ILE A O 1
ATOM 1501 N N . PHE A 1 208 ? 24.112 40.266 2.825 1.00 30.12 207 PHE A N 1
ATOM 1502 C CA . PHE A 1 208 ? 22.658 40.492 2.895 1.00 30.24 207 PHE A CA 1
ATOM 1503 C C . PHE A 1 208 ? 22.249 41.704 2.066 1.00 31.72 207 PHE A C 1
ATOM 1504 O O . PHE A 1 208 ? 21.243 42.373 2.377 1.00 32.75 207 PHE A O 1
ATOM 1512 N N . ILE A 1 209 ? 23.012 41.954 0.996 1.00 32.71 208 ILE A N 1
ATOM 1513 C CA . ILE A 1 209 ? 22.725 43.044 0.061 1.00 34.11 208 ILE A CA 1
ATOM 1514 C C . ILE A 1 209 ? 22.928 42.608 -1.389 1.00 34.19 208 ILE A C 1
ATOM 1515 O O . ILE A 1 209 ? 23.602 41.615 -1.652 1.00 38.43 208 ILE A O 1
ATOM 1521 N N . TYR B 1 20 ? 17.340 30.366 30.328 1.00 43.85 19 TYR B N 1
ATOM 1522 C CA . TYR B 1 20 ? 16.994 31.823 30.110 1.00 43.58 19 TYR B CA 1
ATOM 1523 C C . TYR B 1 20 ? 15.747 32.271 30.903 1.00 41.70 19 TYR B C 1
ATOM 1524 O O . TYR B 1 20 ? 14.866 31.472 31.221 1.00 44.00 19 TYR B O 1
ATOM 1533 N N . SER B 1 21 ? 15.676 33.575 31.132 1.00 36.34 20 SER B N 1
ATOM 1534 C CA . SER B 1 21 ? 14.788 34.174 32.062 1.00 33.08 20 SER B CA 1
ATOM 1535 C C . SER B 1 21 ? 14.060 35.314 31.373 1.00 29.16 20 SER B C 1
ATOM 1536 O O . SER B 1 21 ? 14.354 35.643 30.215 1.00 23.19 20 SER B O 1
ATOM 1539 N N . ASP B 1 22 ? 13.111 35.907 32.088 1.00 28.50 21 ASP B N 1
ATOM 1540 C CA . ASP B 1 22 ? 12.484 37.178 31.700 1.00 28.27 21 ASP B CA 1
ATOM 1541 C C . ASP B 1 22 ? 13.534 38.223 31.368 1.00 29.39 21 ASP B C 1
ATOM 1542 O O . ASP B 1 22 ? 13.389 38.955 30.393 1.00 27.75 21 ASP B O 1
ATOM 1547 N N . GLU B 1 23 ? 14.602 38.306 32.174 1.00 29.33 22 GLU B N 1
ATOM 1548 C CA . GLU B 1 23 ? 15.620 39.334 31.926 1.00 29.80 22 GLU B CA 1
ATOM 1549 C C . GLU B 1 23 ? 16.301 39.102 30.574 1.00 28.49 22 GLU B C 1
ATOM 1550 O O . GLU B 1 23 ? 16.593 40.051 29.839 1.00 29.32 22 GLU B O 1
ATOM 1553 N N . ASP B 1 24 ? 16.527 37.853 30.205 1.00 24.26 23 ASP B N 1
ATOM 1554 C CA . ASP B 1 24 ? 17.081 37.619 28.856 1.00 23.92 23 ASP B CA 1
ATOM 1555 C C . ASP B 1 24 ? 16.149 38.081 27.749 1.00 27.03 23 ASP B C 1
ATOM 1556 O O . ASP B 1 24 ? 16.603 38.558 26.708 1.00 22.02 23 ASP B O 1
ATOM 1561 N N . LEU B 1 25 ? 14.850 37.893 27.921 1.00 27.81 24 LEU B N 1
ATOM 1562 C CA . LEU B 1 25 ? 13.896 38.308 26.881 1.00 27.61 24 LEU B CA 1
ATOM 1563 C C . LEU B 1 25 ? 13.894 39.843 26.788 1.00 28.31 24 LEU B C 1
ATOM 1564 O O . LEU B 1 25 ? 13.861 40.388 25.719 1.00 24.71 24 LEU B O 1
ATOM 1569 N N . VAL B 1 26 ? 13.854 40.522 27.932 1.00 25.33 25 VAL B N 1
ATOM 1570 C CA . VAL B 1 26 ? 13.843 42.023 27.949 1.00 26.19 25 VAL B CA 1
ATOM 1571 C C . VAL B 1 26 ? 15.111 42.582 27.297 1.00 27.66 25 VAL B C 1
ATOM 1572 O O . VAL B 1 26 ? 15.059 43.466 26.386 1.00 28.11 25 VAL B O 1
ATOM 1576 N N . ALA B 1 27 ? 16.249 41.943 27.576 1.00 27.76 26 ALA B N 1
ATOM 1577 C CA . ALA B 1 27 ? 17.505 42.356 26.978 1.00 25.35 26 ALA B CA 1
ATOM 1578 C C . ALA B 1 27 ? 17.430 42.212 25.474 1.00 26.82 26 ALA B C 1
ATOM 1579 O O . ALA B 1 27 ? 17.765 43.135 24.755 1.00 30.49 26 ALA B O 1
ATOM 1589 N N . LEU B 1 29 ? 14.645 42.176 23.653 1.00 24.68 28 LEU B N 1
ATOM 1590 C CA . LEU B 1 29 ? 13.635 43.195 23.227 1.00 26.30 28 LEU B CA 1
ATOM 1591 C C . LEU B 1 29 ? 14.252 44.616 23.137 1.00 28.01 28 LEU B C 1
ATOM 1592 O O . LEU B 1 29 ? 14.103 45.289 22.153 1.00 24.05 28 LEU B O 1
ATOM 1597 N N . ASP B 1 30 ? 15.043 44.979 24.143 1.00 22.26 29 ASP B N 1
ATOM 1598 C CA . ASP B 1 30 ? 15.699 46.297 24.252 1.00 24.87 29 ASP B CA 1
ATOM 1599 C C . ASP B 1 30 ? 16.598 46.546 23.090 1.00 29.52 29 ASP B C 1
ATOM 1600 O O . ASP B 1 30 ? 16.666 47.672 22.593 1.00 29.12 29 ASP B O 1
ATOM 1605 N N . ARG B 1 31 ? 17.255 45.498 22.610 1.00 27.50 30 ARG B N 1
ATOM 1606 C CA . ARG B 1 31 ? 18.231 45.675 21.531 1.00 24.91 30 ARG B CA 1
ATOM 1607 C C . ARG B 1 31 ? 17.711 45.460 20.143 1.00 26.96 30 ARG B C 1
ATOM 1608 O O . ARG B 1 31 ? 18.462 45.618 19.180 1.00 24.01 30 ARG B O 1
ATOM 1616 N N . ASN B 1 32 ? 16.442 45.125 19.977 1.00 24.25 31 ASN B N 1
ATOM 1617 C CA . ASN B 1 32 ? 15.909 45.041 18.563 1.00 21.03 31 ASN B CA 1
ATOM 1618 C C . ASN B 1 32 ? 14.830 46.084 18.298 1.00 22.66 31 ASN B C 1
ATOM 1619 O O . ASN B 1 32 ? 14.124 46.485 19.212 1.00 30.88 31 ASN B O 1
ATOM 1624 N N . PHE B 1 33 ? 14.671 46.494 17.037 1.00 23.14 32 PHE B N 1
ATOM 1625 C CA . PHE B 1 33 ? 13.637 47.473 16.729 1.00 24.79 32 PHE B CA 1
ATOM 1626 C C . PHE B 1 33 ? 12.733 46.942 15.642 1.00 24.39 32 PHE B C 1
ATOM 1627 O O . PHE B 1 33 ? 11.838 47.648 15.192 1.00 25.85 32 PHE B O 1
ATOM 1635 N N . THR B 1 34 ? 12.935 45.689 15.240 1.00 26.93 33 THR B N 1
ATOM 1636 C CA . THR B 1 34 ? 12.064 45.040 14.255 1.00 27.64 33 THR B CA 1
ATOM 1637 C C . THR B 1 34 ? 11.720 43.639 14.777 1.00 26.22 33 THR B C 1
ATOM 1638 O O . THR B 1 34 ? 12.403 43.084 15.629 1.00 25.92 33 THR B O 1
ATOM 1642 N N . CYS B 1 35 ? 10.650 43.067 14.245 1.00 27.82 34 CYS B N 1
ATOM 1643 C CA . CYS B 1 35 ? 10.208 41.702 14.597 1.00 28.39 34 CYS B CA 1
ATOM 1644 C C . CYS B 1 35 ? 9.415 41.098 13.437 1.00 28.00 34 CYS B C 1
ATOM 1645 O O . CYS B 1 35 ? 9.126 41.787 12.447 1.00 24.11 34 CYS B O 1
ATOM 1648 N N . THR B 1 36 ? 9.158 39.795 13.517 1.00 24.97 35 THR B N 1
ATOM 1649 C CA . THR B 1 36 ? 8.196 39.161 12.629 1.00 26.31 35 THR B CA 1
ATOM 1650 C C . THR B 1 36 ? 6.976 38.805 13.461 1.00 26.19 35 THR B C 1
ATOM 1651 O O . THR B 1 36 ? 7.087 38.280 14.590 1.00 25.21 35 THR B O 1
ATOM 1655 N N . VAL B 1 37 ? 5.812 39.158 12.914 1.00 24.46 36 VAL B N 1
ATOM 1656 C CA . VAL B 1 37 ? 4.539 38.831 13.524 1.00 24.35 36 VAL B CA 1
ATOM 1657 C C . VAL B 1 37 ? 3.806 37.812 12.649 1.00 25.35 36 VAL B C 1
ATOM 1658 O O . VAL B 1 37 ? 3.529 38.040 11.438 1.00 23.70 36 VAL B O 1
ATOM 1662 N N . SER B 1 38 ? 3.517 36.672 13.265 1.00 25.64 37 SER B N 1
ATOM 1663 C CA . SER B 1 38 ? 2.872 35.550 12.585 1.00 25.56 37 SER B CA 1
ATOM 1664 C C . SER B 1 38 ? 1.485 35.301 13.166 1.00 25.00 37 SER B C 1
ATOM 1665 O O . SER B 1 38 ? 1.257 35.408 14.372 1.00 25.78 37 SER B O 1
ATOM 1668 N N . PHE B 1 39 ? 0.542 34.996 12.286 1.00 26.74 38 PHE B N 1
ATOM 1669 C CA . PHE B 1 39 ? -0.859 34.865 12.682 1.00 27.58 38 PHE B CA 1
ATOM 1670 C C . PHE B 1 39 ? -1.641 33.989 11.677 1.00 29.68 38 PHE B C 1
ATOM 1671 O O . PHE B 1 39 ? -1.178 33.733 10.571 1.00 28.44 38 PHE B O 1
ATOM 1679 N N . ILE B 1 40 ? -2.846 33.577 12.061 1.00 30.63 39 ILE B N 1
ATOM 1680 C CA . ILE B 1 40 ? -3.667 32.701 11.198 1.00 30.80 39 ILE B CA 1
ATOM 1681 C C . ILE B 1 40 ? -4.808 33.496 10.608 1.00 28.02 39 ILE B C 1
ATOM 1682 O O . ILE B 1 40 ? -5.488 34.189 11.315 1.00 30.04 39 ILE B O 1
ATOM 1687 N N . ASP B 1 41 ? -4.986 33.413 9.298 1.00 31.08 40 ASP B N 1
ATOM 1688 C CA . ASP B 1 41 ? -5.988 34.201 8.569 1.00 32.62 40 ASP B CA 1
ATOM 1689 C C . ASP B 1 41 ? -6.514 33.380 7.386 1.00 32.35 40 ASP B C 1
ATOM 1690 O O . ASP B 1 41 ? -5.755 32.985 6.485 1.00 32.01 40 ASP B O 1
ATOM 1695 N N . GLY B 1 42 ? -7.809 33.085 7.413 1.00 33.99 41 GLY B N 1
ATOM 1696 C CA . GLY B 1 42 ? -8.397 32.178 6.429 1.00 33.58 41 GLY B CA 1
ATOM 1697 C C . GLY B 1 42 ? -7.768 30.805 6.471 1.00 32.40 41 GLY B C 1
ATOM 1698 O O . GLY B 1 42 ? -7.556 30.174 5.433 1.00 33.85 41 GLY B O 1
ATOM 1699 N N . GLY B 1 43 ? -7.416 30.359 7.670 1.00 31.77 42 GLY B N 1
ATOM 1700 C CA . GLY B 1 43 ? -6.796 29.057 7.846 1.00 31.73 42 GLY B CA 1
ATOM 1701 C C . GLY B 1 43 ? -5.363 28.893 7.381 1.00 32.52 42 GLY B C 1
ATOM 1702 O O . GLY B 1 43 ? -4.842 27.788 7.418 1.00 32.10 42 GLY B O 1
ATOM 1703 N N . ILE B 1 44 ? -4.702 29.962 6.953 1.00 32.15 43 ILE B N 1
ATOM 1704 C CA . ILE B 1 44 ? -3.290 29.844 6.603 1.00 32.92 43 ILE B CA 1
ATOM 1705 C C . ILE B 1 44 ? -2.475 30.793 7.443 1.00 29.75 43 ILE B C 1
ATOM 1706 O O . ILE B 1 44 ? -2.990 31.793 7.913 1.00 29.97 43 ILE B O 1
ATOM 1711 N N . PRO B 1 45 ? -1.191 30.467 7.639 1.00 29.65 44 PRO B N 1
ATOM 1712 C CA . PRO B 1 45 ? -0.283 31.300 8.398 1.00 30.07 44 PRO B CA 1
ATOM 1713 C C . PRO B 1 45 ? 0.338 32.396 7.523 1.00 29.83 44 PRO B C 1
ATOM 1714 O O . PRO B 1 45 ? 0.711 32.144 6.402 1.00 31.97 44 PRO B O 1
ATOM 1718 N N . TYR B 1 46 ? 0.375 33.610 8.036 1.00 29.25 45 TYR B N 1
ATOM 1719 C CA . TYR B 1 46 ? 1.044 34.739 7.418 1.00 25.89 45 TYR B CA 1
ATOM 1720 C C . TYR B 1 46 ? 2.160 35.170 8.344 1.00 26.05 45 TYR B C 1
ATOM 1721 O O . TYR B 1 46 ? 2.101 34.926 9.538 1.00 25.51 45 TYR B O 1
ATOM 1730 N N . ALA B 1 47 ? 3.184 35.810 7.797 1.00 27.87 46 ALA B N 1
ATOM 1731 C CA . ALA B 1 47 ? 4.273 36.362 8.609 1.00 27.21 46 ALA B CA 1
ATOM 1732 C C . ALA B 1 47 ? 4.617 37.693 8.035 1.00 27.71 46 ALA B C 1
ATOM 1733 O O . ALA B 1 47 ? 4.973 37.754 6.875 1.00 29.79 46 ALA B O 1
ATOM 1735 N N . ILE B 1 48 ? 4.547 38.762 8.832 1.00 27.56 47 ILE B N 1
ATOM 1736 C CA . ILE B 1 48 ? 4.865 40.093 8.304 1.00 28.50 47 ILE B CA 1
ATOM 1737 C C . ILE B 1 48 ? 5.821 40.844 9.237 1.00 22.32 47 ILE B C 1
ATOM 1738 O O . ILE B 1 48 ? 5.703 40.743 10.463 1.00 23.45 47 ILE B O 1
ATOM 1743 N N . PRO B 1 49 ? 6.773 41.604 8.669 1.00 21.49 48 PRO B N 1
ATOM 1744 C CA . PRO B 1 49 ? 7.709 42.348 9.515 1.00 22.15 48 PRO B CA 1
ATOM 1745 C C . PRO B 1 49 ? 7.055 43.571 10.150 1.00 22.77 48 PRO B C 1
ATOM 1746 O O . PRO B 1 49 ? 6.271 44.236 9.494 1.00 22.46 48 PRO B O 1
ATOM 1774 N N . LEU B 1 52 ? 9.300 47.223 16.259 1.00 25.59 51 LEU B N 1
ATOM 1775 C CA . LEU B 1 52 ? 9.176 46.767 17.647 1.00 26.61 51 LEU B CA 1
ATOM 1776 C C . LEU B 1 52 ? 9.451 47.839 18.702 1.00 26.67 51 LEU B C 1
ATOM 1777 O O . LEU B 1 52 ? 10.617 48.036 19.125 1.00 28.49 51 LEU B O 1
ATOM 1782 N N . ALA B 1 53 ? 8.379 48.495 19.170 1.00 22.74 52 ALA B N 1
ATOM 1783 C CA . ALA B 1 53 ? 8.436 49.277 20.422 1.00 26.04 52 ALA B CA 1
ATOM 1784 C C . ALA B 1 53 ? 8.287 48.328 21.606 1.00 25.42 52 ALA B C 1
ATOM 1785 O O . ALA B 1 53 ? 7.538 47.365 21.544 1.00 26.13 52 ALA B O 1
ATOM 1787 N N . SER B 1 54 ? 8.979 48.614 22.699 1.00 24.21 53 SER B N 1
ATOM 1788 C CA . SER B 1 54 ? 8.811 47.807 23.903 1.00 24.33 53 SER B CA 1
ATOM 1789 C C . SER B 1 54 ? 9.214 48.565 25.141 1.00 26.08 53 SER B C 1
ATOM 1790 O O . SER B 1 54 ? 9.902 49.577 25.068 1.00 27.19 53 SER B O 1
ATOM 1793 N N . GLU B 1 55 ? 8.774 48.066 26.279 1.00 22.60 54 GLU B N 1
ATOM 1794 C CA . GLU B 1 55 ? 9.255 48.560 27.553 1.00 28.22 54 GLU B CA 1
ATOM 1795 C C . GLU B 1 55 ? 9.135 47.387 28.436 1.00 25.48 54 GLU B C 1
ATOM 1796 O O . GLU B 1 55 ? 8.042 46.830 28.577 1.00 26.56 54 GLU B O 1
ATOM 1802 N N . GLY B 1 56 ? 10.257 46.920 28.965 1.00 28.03 55 GLY B N 1
ATOM 1803 C CA . GLY B 1 56 ? 10.235 45.659 29.735 1.00 28.67 55 GLY B CA 1
ATOM 1804 C C . GLY B 1 56 ? 9.779 44.536 28.812 1.00 27.80 55 GLY B C 1
ATOM 1805 O O . GLY B 1 56 ? 10.258 44.452 27.670 1.00 23.18 55 GLY B O 1
ATOM 1806 N N . LYS B 1 57 ? 8.854 43.698 29.277 1.00 25.42 56 LYS B N 1
ATOM 1807 C CA . LYS B 1 57 ? 8.365 42.574 28.471 1.00 29.61 56 LYS B CA 1
ATOM 1808 C C . LYS B 1 57 ? 7.199 42.936 27.554 1.00 29.01 56 LYS B C 1
ATOM 1809 O O . LYS B 1 57 ? 6.759 42.068 26.821 1.00 32.06 56 LYS B O 1
ATOM 1815 N N . THR B 1 58 ? 6.663 44.173 27.632 1.00 28.78 57 THR B N 1
ATOM 1816 C CA . THR B 1 58 ? 5.518 44.598 26.824 1.00 26.71 57 THR B CA 1
ATOM 1817 C C . THR B 1 58 ? 5.964 45.079 25.489 1.00 27.53 57 THR B C 1
ATOM 1818 O O . THR B 1 58 ? 6.844 45.904 25.395 1.00 27.55 57 THR B O 1
ATOM 1822 N N . ILE B 1 59 ? 5.272 44.602 24.476 1.00 26.20 58 ILE B N 1
ATOM 1823 C CA . ILE B 1 59 ? 5.540 44.929 23.089 1.00 25.69 58 ILE B CA 1
ATOM 1824 C C . ILE B 1 59 ? 4.380 45.818 22.614 1.00 24.11 58 ILE B C 1
ATOM 1825 O O . ILE B 1 59 ? 3.232 45.566 22.931 1.00 25.28 58 ILE B O 1
ATOM 1830 N N . TYR B 1 60 ? 4.725 46.867 21.879 1.00 24.91 59 TYR B N 1
ATOM 1831 C CA . TYR B 1 60 ? 3.763 47.731 21.218 1.00 24.61 59 TYR B CA 1
ATOM 1832 C C . TYR B 1 60 ? 3.958 47.685 19.709 1.00 24.71 59 TYR B C 1
ATOM 1833 O O . TYR B 1 60 ? 5.072 47.903 19.196 1.00 27.25 59 TYR B O 1
ATOM 1842 N N . LEU B 1 61 ? 2.864 47.391 19.016 1.00 25.78 60 LEU B N 1
ATOM 1843 C CA . LEU B 1 61 ? 2.833 47.390 17.559 1.00 25.18 60 LEU B CA 1
ATOM 1844 C C . LEU B 1 61 ? 1.982 48.577 17.130 1.00 25.22 60 LEU B C 1
ATOM 1845 O O . LEU B 1 61 ? 0.986 48.903 17.790 1.00 25.53 60 LEU B O 1
ATOM 1850 N N . HIS B 1 62 ? 2.358 49.193 16.013 1.00 24.55 61 HIS B N 1
ATOM 1851 C CA . HIS B 1 62 ? 1.604 50.299 15.465 1.00 24.75 61 HIS B CA 1
ATOM 1852 C C . HIS B 1 62 ? 1.483 50.198 13.930 1.00 23.53 61 HIS B C 1
ATOM 1853 O O . HIS B 1 62 ? 2.177 49.419 13.300 1.00 27.69 61 HIS B O 1
ATOM 1860 N N . GLY B 1 63 ? 0.545 50.953 13.382 1.00 25.73 62 GLY B N 1
ATOM 1861 C CA . GLY B 1 63 ? 0.376 51.111 11.942 1.00 27.27 62 GLY B CA 1
ATOM 1862 C C . GLY B 1 63 ? -0.897 51.861 11.570 1.00 28.09 62 GLY B C 1
ATOM 1863 O O . GLY B 1 63 ? -1.528 52.483 12.414 1.00 27.52 62 GLY B O 1
ATOM 1864 N N . SER B 1 64 ? -1.269 51.782 10.288 1.00 30.40 63 SER B N 1
ATOM 1865 C CA . SER B 1 64 ? -2.450 52.453 9.729 1.00 31.43 63 SER B CA 1
ATOM 1866 C C . SER B 1 64 ? -3.662 51.613 9.998 1.00 32.60 63 SER B C 1
ATOM 1867 O O . SER B 1 64 ? -3.657 50.424 9.742 1.00 30.71 63 SER B O 1
ATOM 1878 N N . LYS B 1 66 ? -6.114 51.688 8.272 1.00 37.41 65 LYS B N 1
ATOM 1879 C CA . LYS B 1 66 ? -6.606 51.293 6.959 1.00 39.74 65 LYS B CA 1
ATOM 1880 C C . LYS B 1 66 ? -5.979 49.974 6.457 1.00 40.87 65 LYS B C 1
ATOM 1881 O O . LYS B 1 66 ? -6.337 49.510 5.362 1.00 42.45 65 LYS B O 1
ATOM 1887 N N . SER B 1 67 ? -5.075 49.368 7.242 1.00 40.48 66 SER B N 1
ATOM 1888 C CA . SER B 1 67 ? -4.406 48.099 6.866 1.00 39.71 66 SER B CA 1
ATOM 1889 C C . SER B 1 67 ? -5.099 46.806 7.331 1.00 39.31 66 SER B C 1
ATOM 1890 O O . SER B 1 67 ? -5.804 46.790 8.352 1.00 39.22 66 SER B O 1
ATOM 1893 N N . ARG B 1 68 ? -4.858 45.716 6.589 1.00 39.45 67 ARG B N 1
ATOM 1894 C CA . ARG B 1 68 ? -5.386 44.382 6.919 1.00 37.53 67 ARG B CA 1
ATOM 1895 C C . ARG B 1 68 ? -4.995 43.923 8.329 1.00 35.68 67 ARG B C 1
ATOM 1896 O O . ARG B 1 68 ? -5.820 43.362 9.054 1.00 34.39 67 ARG B O 1
ATOM 1898 N N . ILE B 1 69 ? -3.737 44.170 8.707 1.00 35.36 68 ILE B N 1
ATOM 1899 C CA . ILE B 1 69 ? -3.220 43.810 10.017 1.00 34.15 68 ILE B CA 1
ATOM 1900 C C . ILE B 1 69 ? -4.034 44.479 11.146 1.00 31.79 68 ILE B C 1
ATOM 1901 O O . ILE B 1 69 ? -4.216 43.907 12.205 1.00 27.75 68 ILE B O 1
ATOM 1906 N N . TYR B 1 70 ? -4.552 45.678 10.920 1.00 33.86 69 TYR B N 1
ATOM 1907 C CA . TYR B 1 70 ? -5.379 46.318 11.959 1.00 34.70 69 TYR B CA 1
ATOM 1908 C C . TYR B 1 70 ? -6.536 45.416 12.393 1.00 33.59 69 TYR B C 1
ATOM 1909 O O . TYR B 1 70 ? -6.712 45.123 13.583 1.00 31.63 69 TYR B O 1
ATOM 1918 N N . GLY B 1 71 ? -7.307 44.980 11.408 1.00 33.82 70 GLY B N 1
ATOM 1919 C CA . GLY B 1 71 ? -8.408 44.030 11.622 1.00 34.00 70 GLY B CA 1
ATOM 1920 C C . GLY B 1 71 ? -7.993 42.712 12.250 1.00 32.32 70 GLY B C 1
ATOM 1921 O O . GLY B 1 71 ? -8.694 42.186 13.121 1.00 30.87 70 GLY B O 1
ATOM 1922 N N . ILE B 1 72 ? -6.840 42.183 11.838 1.00 33.14 71 ILE B N 1
ATOM 1923 C CA . ILE B 1 72 ? -6.325 40.962 12.476 1.00 32.09 71 ILE B CA 1
ATOM 1924 C C . ILE B 1 72 ? -6.083 41.207 13.960 1.00 28.72 71 ILE B C 1
ATOM 1925 O O . ILE B 1 72 ? -6.593 40.475 14.803 1.00 28.33 71 ILE B O 1
ATOM 1930 N N . LEU B 1 73 ? -5.341 42.264 14.276 1.00 29.80 72 LEU B N 1
ATOM 1931 C CA . LEU B 1 73 ? -5.016 42.583 15.673 1.00 27.40 72 LEU B CA 1
ATOM 1932 C C . LEU B 1 73 ? -6.252 42.943 16.506 1.00 30.06 72 LEU B C 1
ATOM 1933 O O . LEU B 1 73 ? -6.315 42.645 17.701 1.00 27.47 72 LEU B O 1
ATOM 1938 N N . LYS B 1 74 ? -7.221 43.608 15.884 1.00 31.19 73 LYS B N 1
ATOM 1939 C CA . LYS B 1 74 ? -8.452 44.003 16.605 1.00 33.34 73 LYS B CA 1
ATOM 1940 C C . LYS B 1 74 ? -9.208 42.756 17.071 1.00 31.69 73 LYS B C 1
ATOM 1941 O O . LYS B 1 74 ? -9.881 42.795 18.094 1.00 33.42 73 LYS B O 1
ATOM 1945 N N . THR B 1 75 ? -9.076 41.634 16.351 1.00 32.71 74 THR B N 1
ATOM 1946 C CA . THR B 1 75 ? -9.706 40.368 16.814 1.00 32.87 74 THR B CA 1
ATOM 1947 C C . THR B 1 75 ? -9.235 39.936 18.210 1.00 30.43 74 THR B C 1
ATOM 1948 O O . THR B 1 75 ? -9.993 39.336 18.944 1.00 26.72 74 THR B O 1
ATOM 1952 N N . GLY B 1 76 ? -7.997 40.251 18.583 1.00 28.35 75 GLY B N 1
ATOM 1953 C CA . GLY B 1 76 ? -7.441 39.788 19.860 1.00 26.81 75 GLY B CA 1
ATOM 1954 C C . GLY B 1 76 ? -6.977 38.339 19.802 1.00 29.43 75 GLY B C 1
ATOM 1955 O O . GLY B 1 76 ? -6.671 37.744 20.833 1.00 26.24 75 GLY B O 1
ATOM 1956 N N . GLN B 1 77 ? -6.923 37.768 18.599 1.00 28.74 76 GLN B N 1
ATOM 1957 C CA . GLN B 1 77 ? -6.459 36.391 18.426 1.00 31.65 76 GLN B CA 1
ATOM 1958 C C . GLN B 1 77 ? -5.001 36.268 18.853 1.00 28.98 76 GLN B C 1
ATOM 1959 O O . GLN B 1 77 ? -4.265 37.242 18.829 1.00 27.06 76 GLN B O 1
ATOM 1965 N N . LEU B 1 78 ? -4.586 35.052 19.189 1.00 28.67 77 LEU B N 1
ATOM 1966 C CA . LEU B 1 78 ? -3.182 34.777 19.486 1.00 25.88 77 LEU B CA 1
ATOM 1967 C C . LEU B 1 78 ? -2.284 35.046 18.273 1.00 24.53 77 LEU B C 1
ATOM 1968 O O . LEU B 1 78 ? -2.554 34.609 17.139 1.00 25.61 77 LEU B O 1
ATOM 1973 N N . ILE B 1 79 ? -1.231 35.803 18.520 1.00 24.66 78 ILE B N 1
ATOM 1974 C CA . ILE B 1 79 ? -0.203 36.049 17.526 1.00 24.69 78 ILE B CA 1
ATOM 1975 C C . ILE B 1 79 ? 1.138 35.540 18.077 1.00 24.60 78 ILE B C 1
ATOM 1976 O O . ILE B 1 79 ? 1.305 35.367 19.287 1.00 24.62 78 ILE B O 1
ATOM 1981 N N . ALA B 1 80 ? 2.041 35.240 17.152 1.00 22.60 79 ALA B N 1
ATOM 1982 C CA . ALA B 1 80 ? 3.416 34.851 17.446 1.00 26.83 79 ALA B CA 1
ATOM 1983 C C . ALA B 1 80 ? 4.322 35.987 17.003 1.00 27.46 79 ALA B C 1
ATOM 1984 O O . ALA B 1 80 ? 4.271 36.406 15.858 1.00 33.51 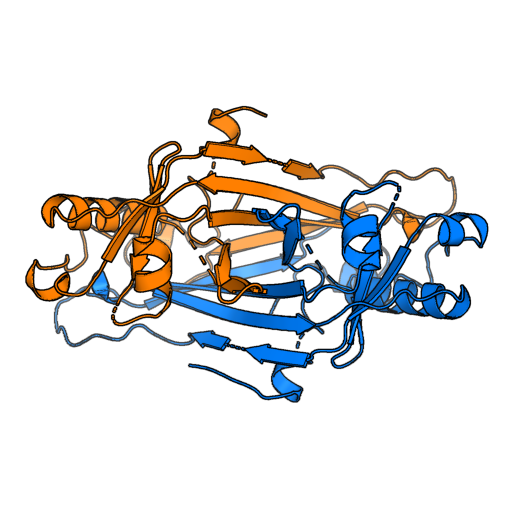79 ALA B O 1
ATOM 1986 N N . ILE B 1 81 ? 5.122 36.513 17.914 1.00 26.61 80 ILE B N 1
ATOM 1987 C CA . ILE B 1 81 ? 6.105 37.523 17.574 1.00 25.62 80 ILE B CA 1
ATOM 1988 C C . ILE B 1 81 ? 7.491 36.883 17.668 1.00 25.12 80 ILE B C 1
ATOM 1989 O O . ILE B 1 81 ? 7.847 36.363 18.678 1.00 23.78 80 ILE B O 1
ATOM 1994 N N . SER B 1 82 ? 8.265 36.915 16.610 1.00 22.35 81 SER B N 1
ATOM 1995 C CA . SER B 1 82 ? 9.586 36.298 16.672 1.00 19.69 81 SER B CA 1
ATOM 1996 C C . SER B 1 82 ? 10.696 37.291 16.378 1.00 22.66 81 SER B C 1
ATOM 1997 O O . SER B 1 82 ? 10.501 38.281 15.655 1.00 27.45 81 SER B O 1
ATOM 2000 N N . LEU B 1 83 ? 11.853 36.989 16.940 1.00 23.57 82 LEU B N 1
ATOM 2001 C CA . LEU B 1 83 ? 13.054 37.796 16.836 1.00 26.79 82 LEU B CA 1
ATOM 2002 C C . LEU B 1 83 ? 14.191 36.850 16.474 1.00 25.47 82 LEU B C 1
ATOM 2003 O O . LEU B 1 83 ? 14.271 35.724 16.995 1.00 22.12 82 LEU B O 1
ATOM 2008 N N . LEU B 1 84 ? 15.084 37.319 15.622 1.00 27.78 83 LEU B N 1
ATOM 2009 C CA . LEU B 1 84 ? 16.234 36.543 15.153 1.00 26.36 83 LEU B CA 1
ATOM 2010 C C . LEU B 1 84 ? 17.474 37.432 15.032 1.00 26.32 83 LEU B C 1
ATOM 2011 O O . LEU B 1 84 ? 17.457 38.426 14.298 1.00 31.11 83 LEU B O 1
ATOM 2016 N N . GLU B 1 85 ? 18.565 37.019 15.656 1.00 23.13 84 GLU B N 1
ATOM 2017 C CA . GLU B 1 85 ? 19.887 37.700 15.528 1.00 24.83 84 GLU B CA 1
ATOM 2018 C C . GLU B 1 85 ? 20.923 36.676 15.044 1.00 24.34 84 GLU B C 1
ATOM 2019 O O . GLU B 1 85 ? 21.092 35.635 15.678 1.00 24.90 84 GLU B O 1
ATOM 2025 N N . ILE B 1 86 ? 21.592 36.976 13.928 1.00 24.64 85 ILE B N 1
ATOM 2026 C CA . ILE B 1 86 ? 22.612 36.128 13.312 1.00 26.50 85 ILE B CA 1
ATOM 2027 C C . ILE B 1 86 ? 23.995 36.705 13.533 1.00 23.52 85 ILE B C 1
ATOM 2028 O O . ILE B 1 86 ? 24.276 37.808 13.080 1.00 23.61 85 ILE B O 1
ATOM 2033 N N . ASN B 1 87 ? 24.845 35.914 14.181 1.00 22.83 86 ASN B N 1
ATOM 2034 C CA . ASN B 1 87 ? 26.137 36.33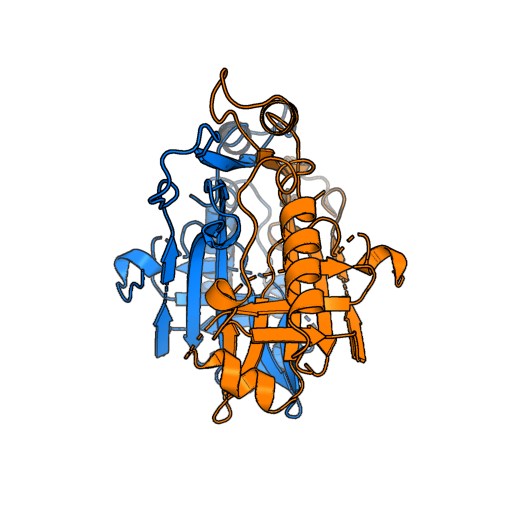2 14.717 1.00 21.19 86 ASN B CA 1
ATOM 2035 C C . ASN B 1 87 ? 27.391 35.660 14.119 1.00 24.84 86 ASN B C 1
ATOM 2036 O O . ASN B 1 87 ? 28.486 36.192 14.195 1.00 26.03 86 ASN B O 1
ATOM 2041 N N . GLY B 1 88 ? 27.230 34.545 13.447 1.00 24.99 87 GLY B N 1
ATOM 2042 C CA . GLY B 1 88 ? 28.400 33.860 12.882 1.00 24.63 87 GLY B CA 1
ATOM 2043 C C . GLY B 1 88 ? 28.062 32.661 12.046 1.00 22.90 87 GLY B C 1
ATOM 2044 O O . GLY B 1 88 ? 27.027 32.041 12.233 1.00 22.16 87 GLY B O 1
ATOM 2045 N N . ILE B 1 89 ? 28.909 32.388 11.048 1.00 22.75 88 ILE B N 1
ATOM 2046 C CA . ILE B 1 89 ? 28.889 31.131 10.311 1.00 22.74 88 ILE B CA 1
ATOM 2047 C C . ILE B 1 89 ? 29.900 30.168 10.904 1.00 22.93 88 ILE B C 1
ATOM 2048 O O . ILE B 1 89 ? 31.107 30.474 10.971 1.00 22.43 88 ILE B O 1
ATOM 2053 N N . VAL B 1 90 ? 29.398 29.001 11.334 1.00 25.13 89 VAL B N 1
ATOM 2054 C CA . VAL B 1 90 ? 30.215 27.943 11.948 1.00 24.66 89 VAL B CA 1
ATOM 2055 C C . VAL B 1 90 ? 30.644 26.883 10.904 1.00 25.04 89 VAL B C 1
ATOM 2056 O O . VAL B 1 90 ? 29.810 26.122 10.388 1.00 24.90 89 VAL B O 1
ATOM 2060 N N . LEU B 1 91 ? 31.923 26.925 10.574 1.00 23.22 90 LEU B N 1
ATOM 2061 C CA . LEU B 1 91 ? 32.592 25.975 9.692 1.00 24.23 90 LEU B CA 1
ATOM 2062 C C . LEU B 1 91 ? 33.331 24.908 10.501 1.00 24.19 90 LEU B C 1
ATOM 2063 O O . LEU B 1 91 ? 34.424 25.131 11.069 1.00 20.46 90 LEU B O 1
ATOM 2068 N N . ALA B 1 92 ? 32.677 23.754 10.570 1.00 21.61 91 ALA B N 1
ATOM 2069 C CA . ALA B 1 92 ? 33.209 22.557 11.165 1.00 22.16 91 ALA B CA 1
ATOM 2070 C C . ALA B 1 92 ? 34.004 21.806 10.118 1.00 21.89 91 ALA B C 1
ATOM 2071 O O . ALA B 1 92 ? 33.820 22.036 8.925 1.00 23.28 91 ALA B O 1
ATOM 2073 N N . LYS B 1 93 ? 34.859 20.873 10.541 1.00 23.29 92 LYS B N 1
ATOM 2074 C CA . LYS B 1 93 ? 35.647 20.063 9.574 1.00 20.90 92 LYS B CA 1
ATOM 2075 C C . LYS B 1 93 ? 34.734 19.191 8.678 1.00 21.48 92 LYS B C 1
ATOM 2076 O O . LYS B 1 93 ? 35.030 19.002 7.494 1.00 21.68 92 LYS B O 1
ATOM 2082 N N . GLU B 1 94 ? 33.640 18.710 9.273 1.00 22.27 93 GLU B N 1
ATOM 2083 C CA . GLU B 1 94 ? 32.599 17.951 8.601 1.00 24.61 93 GLU B CA 1
ATOM 2084 C C . GLU B 1 94 ? 31.407 18.824 8.232 1.00 21.60 93 GLU B C 1
ATOM 2085 O O . GLU B 1 94 ? 30.829 19.476 9.074 1.00 21.76 93 GLU B O 1
ATOM 2091 N N . ILE B 1 95 ? 31.016 18.738 6.959 1.00 20.52 94 ILE B N 1
ATOM 2092 C CA . ILE B 1 95 ? 29.890 19.470 6.384 1.00 21.91 94 ILE B CA 1
ATOM 2093 C C . ILE B 1 95 ? 28.656 19.363 7.269 1.00 26.78 94 ILE B C 1
ATOM 2094 O O . ILE B 1 95 ? 27.931 20.350 7.479 1.00 28.21 94 ILE B O 1
ATOM 2099 N N . LYS B 1 96 ? 28.409 18.171 7.822 1.00 27.70 95 LYS B N 1
ATOM 2100 C CA . LYS B 1 96 ? 27.205 17.981 8.639 1.00 29.20 95 LYS B CA 1
ATOM 2101 C C . LYS B 1 96 ? 27.231 18.720 9.973 1.00 28.58 95 LYS B C 1
ATOM 2102 O O . LYS B 1 96 ? 26.169 18.897 10.565 1.00 29.67 95 LYS B O 1
ATOM 2108 N N . ASN B 1 97 ? 28.408 19.100 10.472 1.00 27.60 96 ASN B N 1
ATOM 2109 C CA . ASN B 1 97 ? 28.511 19.870 11.719 1.00 27.32 96 ASN B CA 1
ATOM 2110 C C . ASN B 1 97 ? 28.539 21.419 11.504 1.00 28.65 96 ASN B C 1
ATOM 2111 O O . ASN B 1 97 ? 28.642 22.176 12.474 1.00 28.97 96 ASN B O 1
ATOM 2116 N N . ASN B 1 98 ? 28.415 21.876 10.255 1.00 23.25 97 ASN B N 1
ATOM 2117 C CA . ASN B 1 98 ? 28.396 23.307 9.982 1.00 25.11 97 ASN B CA 1
ATOM 2118 C C . ASN B 1 98 ? 27.140 23.869 10.631 1.00 24.62 97 ASN B C 1
ATOM 2119 O O . ASN B 1 98 ? 26.120 23.154 10.814 1.00 23.49 97 ASN B O 1
ATOM 2124 N N . SER B 1 99 ? 27.180 25.145 10.999 1.00 20.68 98 SER B N 1
ATOM 2125 C CA . SER B 1 99 ? 26.055 25.725 11.735 1.00 25.42 98 SER B CA 1
ATOM 2126 C C . SER B 1 99 ? 26.061 27.246 11.601 1.00 24.84 98 SER B C 1
ATOM 2127 O O . SER B 1 99 ? 26.843 27.828 10.836 1.00 25.35 98 SER B O 1
ATOM 2130 N N . ILE B 1 100 ? 25.147 27.852 12.319 1.00 25.89 99 ILE B N 1
ATOM 2131 C CA . ILE B 1 100 ? 25.010 29.305 12.432 1.00 27.55 99 ILE B CA 1
ATOM 2132 C C . ILE B 1 100 ? 24.915 29.629 13.900 1.00 24.74 99 ILE B C 1
ATOM 2133 O O . ILE B 1 100 ? 24.088 29.051 14.625 1.00 27.33 99 ILE B O 1
ATOM 2138 N N . ASN B 1 101 ? 25.774 30.538 14.362 1.00 23.41 100 ASN B N 1
ATOM 2139 C CA . ASN B 1 101 ? 25.611 31.122 15.690 1.00 21.75 100 ASN B CA 1
ATOM 2140 C C . ASN B 1 101 ? 24.552 32.242 15.618 1.00 21.53 100 ASN B C 1
ATOM 2141 O O . ASN B 1 101 ? 24.569 33.097 14.727 1.00 22.29 100 ASN B O 1
ATOM 2146 N N . TYR B 1 102 ? 23.613 32.214 16.563 1.00 23.13 101 TYR B N 1
ATOM 2147 C CA . TYR B 1 102 ? 22.383 32.981 16.471 1.00 21.77 101 TYR B CA 1
ATOM 2148 C C . TYR B 1 102 ? 21.723 33.076 17.786 1.00 23.20 101 TYR B C 1
ATOM 2149 O O . TYR B 1 102 ? 22.065 32.330 18.676 1.00 22.25 101 TYR B O 1
ATOM 2158 N N . VAL B 1 103 ? 20.758 33.993 17.894 1.00 25.50 102 VAL B N 1
ATOM 2159 C CA . VAL B 1 103 ? 19.850 34.048 19.054 1.00 25.23 102 VAL B CA 1
ATOM 2160 C C . VAL B 1 103 ? 18.454 34.240 18.477 1.00 24.72 102 VAL B C 1
ATOM 2161 O O . VAL B 1 103 ? 18.253 35.035 17.542 1.00 24.07 102 VAL B O 1
ATOM 2165 N N . SER B 1 104 ? 17.491 33.523 19.044 1.00 25.87 103 SER B N 1
ATOM 2166 C CA . SER B 1 104 ? 16.095 33.629 18.593 1.00 24.95 103 SER B CA 1
ATOM 2167 C C . SER B 1 104 ? 15.121 33.629 19.741 1.00 22.11 103 SER B C 1
ATOM 2168 O O . SER B 1 104 ? 15.417 33.165 20.869 1.00 22.11 103 SER B O 1
ATOM 2171 N N . ALA B 1 105 ? 13.965 34.255 19.492 1.00 23.00 104 ALA B N 1
ATOM 2172 C CA . ALA B 1 105 ? 12.887 34.249 20.499 1.00 24.40 104 ALA B CA 1
ATOM 2173 C C . ALA B 1 105 ? 11.553 34.079 19.766 1.00 24.14 104 ALA B C 1
ATOM 2174 O O . ALA B 1 105 ? 11.403 34.547 18.637 1.00 26.11 104 ALA B O 1
ATOM 2176 N N . LEU B 1 106 ? 10.636 33.354 20.396 1.00 26.01 105 LEU B N 1
ATOM 2177 C CA . LEU B 1 106 ? 9.254 33.225 19.944 1.00 26.47 105 LEU B CA 1
ATOM 2178 C C . LEU B 1 106 ? 8.360 33.605 21.107 1.00 22.49 105 LEU B C 1
ATOM 2179 O O . LEU B 1 106 ? 8.377 32.948 22.120 1.00 24.01 105 LEU B O 1
ATOM 2184 N N . ILE B 1 107 ? 7.561 34.646 20.914 1.00 24.99 106 ILE B N 1
ATOM 2185 C CA . ILE B 1 107 ? 6.696 35.181 21.928 1.00 23.64 106 ILE B CA 1
ATOM 2186 C C . ILE B 1 107 ? 5.230 35.058 21.475 1.00 24.93 106 ILE B C 1
ATOM 2187 O O . ILE B 1 107 ? 4.879 35.530 20.403 1.00 28.28 106 ILE B O 1
ATOM 2192 N N . PHE B 1 108 ? 4.409 34.430 22.312 1.00 24.63 107 PHE B N 1
ATOM 2193 C CA . PHE B 1 108 ? 2.949 34.348 22.123 1.00 24.33 107 PHE B CA 1
ATOM 2194 C C . PHE B 1 108 ? 2.238 35.403 22.959 1.00 24.17 107 PHE B C 1
ATOM 2195 O O . PHE B 1 108 ? 2.544 35.622 24.117 1.00 25.22 107 PHE B O 1
ATOM 2203 N N . GLY B 1 109 ? 1.255 36.046 22.356 1.00 27.31 108 GLY B N 1
ATOM 2204 C CA . GLY B 1 109 ? 0.423 36.977 23.076 1.00 26.74 108 GLY B CA 1
ATOM 2205 C C . GLY B 1 109 ? -0.832 37.372 22.338 1.00 26.23 108 GLY B C 1
ATOM 2206 O O . GLY B 1 109 ? -1.014 37.111 21.162 1.00 26.89 108 GLY B O 1
ATOM 2207 N N . ARG B 1 110 ? -1.701 38.032 23.067 1.00 27.25 109 ARG B N 1
ATOM 2208 C CA . ARG B 1 110 ? -3.010 38.434 22.569 1.00 28.68 109 ARG B CA 1
ATOM 2209 C C . ARG B 1 110 ? -3.067 39.967 22.586 1.00 27.07 109 ARG B C 1
ATOM 2210 O O . ARG B 1 110 ? -3.003 40.551 23.661 1.00 24.12 109 ARG B O 1
ATOM 2218 N N . PRO B 1 111 ? -3.121 40.604 21.397 1.00 27.36 110 PRO B N 1
ATOM 2219 C CA . PRO B 1 111 ? -3.051 42.069 21.338 1.00 26.59 110 PRO B CA 1
ATOM 2220 C C . PRO B 1 111 ? -4.269 42.733 21.943 1.00 26.24 110 PRO B C 1
ATOM 2221 O O . PRO B 1 111 ? -5.342 42.163 21.909 1.00 23.72 110 PRO B O 1
ATOM 2225 N N . TYR B 1 112 ? -4.086 43.905 22.535 1.00 27.77 111 TYR B N 1
ATOM 2226 C CA . TYR B 1 112 ? -5.233 44.748 22.924 1.00 29.05 111 TYR B CA 1
ATOM 2227 C C . TYR B 1 112 ? -4.939 46.218 22.570 1.00 26.63 111 TYR B C 1
ATOM 2228 O O . TYR B 1 112 ? -3.795 46.694 22.636 1.00 25.61 111 TYR B O 1
ATOM 2237 N N . GLU B 1 113 ? -5.982 46.910 22.141 1.00 26.94 112 GLU B N 1
ATOM 2238 C CA . GLU B 1 113 ? -5.801 48.219 21.545 1.00 26.98 112 GLU B CA 1
ATOM 2239 C C . GLU B 1 113 ? -5.537 49.270 22.615 1.00 27.59 112 GLU B C 1
ATOM 2240 O O . GLU B 1 113 ? -6.077 49.189 23.718 1.00 25.96 112 GLU B O 1
ATOM 2246 N N . ILE B 1 114 ? -4.646 50.207 22.308 1.00 28.70 113 ILE B N 1
ATOM 2247 C CA . ILE B 1 114 ? -4.444 51.416 23.119 1.00 28.43 113 ILE B CA 1
ATOM 2248 C C . ILE B 1 114 ? -5.186 52.513 22.391 1.00 29.96 113 ILE B C 1
ATOM 2249 O O . ILE B 1 114 ? -4.865 52.791 21.218 1.00 29.12 113 ILE B O 1
ATOM 2254 N N . ASP B 1 115 ? -6.181 53.131 23.043 1.00 29.71 114 ASP B N 1
ATOM 2255 C CA . ASP B 1 115 ? -6.953 54.200 22.402 1.00 32.32 114 ASP B CA 1
ATOM 2256 C C . ASP B 1 115 ? -6.568 55.599 22.921 1.00 33.79 114 ASP B C 1
ATOM 2257 O O . ASP B 1 115 ? -6.790 56.599 22.239 1.00 36.54 114 ASP B O 1
ATOM 2262 N N . ASP B 1 116 ? -6.013 55.659 24.128 1.00 31.88 115 ASP B N 1
ATOM 2263 C CA . ASP B 1 116 ? -5.570 56.909 24.748 1.00 30.18 115 ASP B CA 1
ATOM 2264 C C . ASP B 1 116 ? -4.442 57.558 23.931 1.00 27.42 115 ASP B C 1
ATOM 2265 O O . ASP B 1 116 ? -3.326 57.051 23.879 1.00 23.08 115 ASP B O 1
ATOM 2270 N N . THR B 1 117 ? -4.751 58.676 23.273 1.00 26.56 116 THR B N 1
ATOM 2271 C CA . THR B 1 117 ? -3.789 59.307 22.365 1.00 27.32 116 THR B CA 1
ATOM 2272 C C . THR B 1 117 ? -2.489 59.715 23.077 1.00 24.74 116 THR B C 1
ATOM 2273 O O . THR B 1 117 ? -1.431 59.691 22.497 1.00 26.75 116 THR B O 1
ATOM 2277 N N . GLU B 1 118 ? -2.575 60.077 24.344 1.00 27.94 117 GLU B N 1
ATOM 2278 C CA . GLU B 1 118 ? -1.383 60.472 25.076 1.00 28.00 117 GLU B CA 1
ATOM 2279 C C . GLU B 1 118 ? -0.473 59.249 25.298 1.00 27.62 117 GLU B C 1
ATOM 2280 O O . GLU B 1 118 ? 0.764 59.345 25.202 1.00 26.04 117 GLU B O 1
ATOM 2286 N N . LYS B 1 119 ? -1.075 58.086 25.508 1.00 25.81 118 LYS B N 1
ATOM 2287 C CA . LYS B 1 119 ? -0.276 56.873 25.590 1.00 20.82 118 LYS B CA 1
ATOM 2288 C C . LYS B 1 119 ? 0.288 56.457 24.239 1.00 23.27 118 LYS B C 1
ATOM 2289 O O . LYS B 1 119 ? 1.384 55.944 24.192 1.00 24.74 118 LYS B O 1
ATOM 2295 N N . LYS B 1 120 ? -0.444 56.694 23.152 1.00 21.20 119 LYS B N 1
ATOM 2296 C CA . LYS B 1 120 ? 0.145 56.518 21.812 1.00 24.25 119 LYS B CA 1
ATOM 2297 C C . LYS B 1 120 ? 1.426 57.354 21.617 1.00 24.06 119 LYS B C 1
ATOM 2298 O O . LYS B 1 120 ? 2.455 56.816 21.152 1.00 21.91 119 LYS B O 1
ATOM 2304 N N . ILE B 1 121 ? 1.373 58.636 21.976 1.00 24.25 120 ILE B N 1
ATOM 2305 C CA . ILE B 1 121 ? 2.550 59.509 21.907 1.00 25.27 120 ILE B CA 1
ATOM 2306 C C . ILE B 1 121 ? 3.724 58.898 22.694 1.00 22.68 120 ILE B C 1
ATOM 2307 O O . ILE B 1 121 ? 4.890 58.875 22.221 1.00 24.14 120 ILE B O 1
ATOM 2312 N N . GLU B 1 122 ? 3.435 58.404 23.894 1.00 26.04 121 GLU B N 1
ATOM 2313 C CA . GLU B 1 122 ? 4.472 57.804 24.713 1.00 26.80 121 GLU B CA 1
ATOM 2314 C C . GLU B 1 122 ? 5.110 56.545 24.042 1.00 25.42 121 GLU B C 1
ATOM 2315 O O . GLU B 1 122 ? 6.317 56.309 24.123 1.00 23.37 121 GLU B O 1
ATOM 2321 N N . VAL B 1 123 ? 4.312 55.794 23.299 1.00 25.36 122 VAL B N 1
ATOM 2322 C CA . VAL B 1 123 ? 4.820 54.627 22.632 1.00 25.94 122 VAL B CA 1
ATOM 2323 C C . VAL B 1 123 ? 5.722 55.054 21.488 1.00 27.65 122 VAL B C 1
ATOM 2324 O O . VAL B 1 123 ? 6.726 54.396 21.243 1.00 24.48 122 VAL B O 1
ATOM 2328 N N . PHE B 1 124 ? 5.374 56.147 20.787 1.00 27.35 123 PHE B N 1
ATOM 2329 C CA . PHE B 1 124 ? 6.260 56.660 19.758 1.00 25.24 123 PHE B CA 1
ATOM 2330 C C . PHE B 1 124 ? 7.563 57.171 20.377 1.00 24.12 123 PHE B C 1
ATOM 2331 O O . PHE B 1 124 ? 8.612 57.076 19.753 1.00 27.64 123 PHE B O 1
ATOM 2339 N N . ARG B 1 125 ? 7.493 57.730 21.583 1.00 25.17 124 ARG B N 1
ATOM 2340 C CA . ARG B 1 125 ? 8.701 58.138 22.296 1.00 26.47 124 ARG B CA 1
ATOM 2341 C C . ARG B 1 125 ? 9.622 56.919 22.671 1.00 24.32 124 ARG B C 1
ATOM 2342 O O . ARG B 1 125 ? 10.833 56.962 22.498 1.00 21.82 124 ARG B O 1
ATOM 2350 N N . LEU B 1 126 ? 9.026 55.860 23.192 1.00 27.48 125 LEU B N 1
ATOM 2351 C CA . LEU B 1 126 ? 9.750 54.608 23.465 1.00 30.43 125 LEU B CA 1
ATOM 2352 C C . LEU B 1 126 ? 10.423 54.054 22.221 1.00 26.89 125 LEU B C 1
ATOM 2353 O O . LEU B 1 126 ? 11.572 53.639 22.298 1.00 28.75 125 LEU B O 1
ATOM 2358 N N . LEU B 1 127 ? 9.736 54.092 21.088 1.00 26.63 126 LEU B N 1
ATOM 2359 C CA . LEU B 1 127 ? 10.291 53.602 19.833 1.00 27.91 126 LEU B CA 1
ATOM 2360 C C . LEU B 1 127 ? 11.468 54.455 19.336 1.00 26.04 126 LEU B C 1
ATOM 2361 O O . LEU B 1 127 ? 12.507 53.930 18.944 1.00 24.90 126 LEU B O 1
ATOM 2366 N N . THR B 1 128 ? 11.266 55.757 19.338 1.00 22.40 127 THR B N 1
ATOM 2367 C CA . THR B 1 128 ? 12.235 56.700 18.847 1.00 25.38 127 THR B CA 1
ATOM 2368 C C . THR B 1 128 ? 13.516 56.612 19.683 1.00 26.11 127 THR B C 1
ATOM 2369 O O . THR B 1 128 ? 14.619 56.671 19.150 1.00 24.58 127 THR B O 1
ATOM 2373 N N . GLU B 1 129 ? 13.361 56.481 20.988 1.00 22.86 128 GLU B N 1
ATOM 2374 C CA . GLU B 1 129 ? 14.505 56.289 21.906 1.00 25.90 128 GLU B CA 1
ATOM 2375 C C . GLU B 1 129 ? 15.250 54.986 21.838 1.00 28.79 128 GLU B C 1
ATOM 2376 O O . GLU B 1 129 ? 16.449 54.967 22.159 1.00 32.55 128 GLU B O 1
ATOM 2382 N N . LYS B 1 130 ? 14.571 53.918 21.411 1.00 29.19 129 LYS B N 1
ATOM 2383 C CA . LYS B 1 130 ? 15.210 52.654 21.038 1.00 31.47 129 LYS B CA 1
ATOM 2384 C C . LYS B 1 130 ? 16.045 52.816 19.777 1.00 30.26 129 LYS B C 1
ATOM 2385 O O . LYS B 1 130 ? 17.121 52.217 19.673 1.00 30.69 129 LYS B O 1
ATOM 2391 N N . LEU B 1 131 ? 15.546 53.587 18.810 1.00 28.55 130 LEU B N 1
ATOM 2392 C CA . LEU B 1 131 ? 16.272 53.755 17.587 1.00 29.07 130 LEU B CA 1
ATOM 2393 C C . LEU B 1 131 ? 17.521 54.617 17.764 1.00 29.63 130 LEU B C 1
ATOM 2394 O O . LEU B 1 131 ? 18.607 54.240 17.302 1.00 30.58 130 LEU B O 1
ATOM 2399 N N . VAL B 1 132 ? 17.330 55.810 18.338 1.00 29.06 131 VAL B N 1
ATOM 2400 C CA . VAL B 1 132 ? 18.382 56.855 18.395 1.00 28.11 131 VAL B CA 1
ATOM 2401 C C . VAL B 1 132 ? 18.082 57.693 19.585 1.00 26.23 131 VAL B C 1
ATOM 2402 O O . VAL B 1 132 ? 17.207 58.580 19.541 1.00 23.40 131 VAL B O 1
ATOM 2406 N N . LYS B 1 133 ? 18.806 57.388 20.662 1.00 29.34 132 LYS B N 1
ATOM 2407 C CA . LYS B 1 133 ? 18.740 58.163 21.885 1.00 26.77 132 LYS B CA 1
ATOM 2408 C C . LYS B 1 133 ? 19.030 59.631 21.609 1.00 27.67 132 LYS B C 1
ATOM 2409 O O . LYS B 1 133 ? 20.041 59.970 20.981 1.00 28.77 132 LYS B O 1
ATOM 2412 N N . GLY B 1 134 ? 18.113 60.487 22.060 1.00 29.10 133 GLY B N 1
ATOM 2413 C CA . GLY B 1 134 ? 18.221 61.944 21.904 1.00 28.60 133 GLY B CA 1
ATOM 2414 C C . GLY B 1 134 ? 17.485 62.523 20.708 1.00 27.20 133 GLY B C 1
ATOM 2415 O O . GLY B 1 134 ? 17.387 63.730 20.587 1.00 32.64 133 GLY B O 1
ATOM 2416 N N . ARG B 1 135 ? 16.973 61.686 19.814 1.00 25.70 134 ARG B N 1
ATOM 2417 C CA . ARG B 1 135 ? 16.343 62.171 18.609 1.00 25.97 134 ARG B CA 1
ATOM 2418 C C . ARG B 1 135 ? 14.972 62.771 18.912 1.00 27.20 134 ARG B C 1
ATOM 2419 O O . ARG B 1 135 ? 14.599 63.764 18.303 1.00 26.60 134 ARG B O 1
ATOM 2427 N N . TRP B 1 136 ? 14.215 62.159 19.824 1.00 27.57 135 TRP B N 1
ATOM 2428 C CA . TRP B 1 136 ? 12.835 62.608 20.140 1.00 27.12 135 TRP B CA 1
ATOM 2429 C C . TRP B 1 136 ? 12.826 64.082 20.526 1.00 29.54 135 TRP B C 1
ATOM 2430 O O . TRP B 1 136 ? 11.930 64.833 20.113 1.00 27.18 135 TRP B O 1
ATOM 2441 N N . ASP B 1 137 ? 13.787 64.474 21.363 1.00 29.05 136 ASP B N 1
ATOM 2442 C CA . ASP B 1 137 ? 13.871 65.872 21.823 1.00 32.08 136 ASP B CA 1
ATOM 2443 C C . ASP B 1 137 ? 14.232 66.860 20.751 1.00 30.33 136 ASP B C 1
ATOM 2444 O O . ASP B 1 137 ? 13.883 68.003 20.891 1.00 33.88 136 ASP B O 1
ATOM 2449 N N . ASN B 1 138 ? 14.880 66.415 19.682 1.00 26.41 137 ASN B N 1
ATOM 2450 C CA . ASN B 1 138 ? 15.339 67.285 18.610 1.00 27.94 137 ASN B CA 1
ATOM 2451 C C . ASN B 1 138 ? 14.558 67.098 17.286 1.00 29.82 137 ASN B C 1
ATOM 2452 O O . ASN B 1 138 ? 15.055 67.476 16.226 1.00 37.91 137 ASN B O 1
ATOM 2461 N N . SER B 1 139 ? 13.332 66.574 17.339 1.00 28.54 138 SER B N 1
ATOM 2462 C CA . SER B 1 139 ? 12.510 66.384 16.128 1.00 28.68 138 SER B CA 1
ATOM 2463 C C . SER B 1 139 ? 11.058 66.802 16.387 1.00 29.08 138 SER B C 1
ATOM 2464 O O . SER B 1 139 ? 10.707 67.112 17.523 1.00 31.48 138 SER B O 1
ATOM 2469 N N . ILE B 1 140 ? 10.247 66.857 15.335 1.00 25.04 139 ILE B N 1
ATOM 2470 C CA . ILE B 1 140 ? 8.848 67.335 15.430 1.00 26.89 139 ILE B CA 1
ATOM 2471 C C . ILE B 1 140 ? 8.002 66.174 15.838 1.00 26.56 139 ILE B C 1
ATOM 2472 O O . ILE B 1 140 ? 7.950 65.142 15.150 1.00 23.33 139 ILE B O 1
ATOM 2477 N N . LYS B 1 141 ? 7.387 66.318 16.990 1.00 26.38 140 LYS B N 1
ATOM 2478 C CA . LYS B 1 141 ? 6.635 65.229 17.592 1.00 27.22 140 LYS B CA 1
ATOM 2479 C C . LYS B 1 141 ? 5.199 65.150 17.076 1.00 27.72 140 LYS B C 1
ATOM 2480 O O . LYS B 1 141 ? 4.665 66.142 16.595 1.00 24.73 140 LYS B O 1
ATOM 2486 N N . PRO B 1 142 ? 4.585 63.947 17.130 1.00 30.17 141 PRO B N 1
ATOM 2487 C CA . PRO B 1 142 ? 3.254 63.804 16.502 1.00 27.81 141 PRO B CA 1
ATOM 2488 C C . PRO B 1 142 ? 2.132 64.510 17.219 1.00 28.38 141 PRO B C 1
ATOM 2489 O O . PRO B 1 142 ? 2.104 64.584 18.449 1.00 29.23 141 PRO B O 1
ATOM 2493 N N . SER B 1 143 ? 1.214 65.041 16.416 1.00 30.02 142 SER B N 1
ATOM 2494 C CA . SER B 1 143 ? 0.042 65.738 16.905 1.00 29.03 142 SER B CA 1
ATOM 2495 C C . SER B 1 143 ? -1.103 64.754 17.015 1.00 25.87 142 SER B C 1
ATOM 2496 O O . SER B 1 143 ? -1.073 63.717 16.390 1.00 25.76 142 SER B O 1
ATOM 2499 N N . TYR B 1 144 ? -2.136 65.098 17.769 1.00 25.48 143 TYR B N 1
ATOM 2500 C CA . TYR B 1 144 ? -3.300 64.231 17.850 1.00 24.22 143 TYR B CA 1
ATOM 2501 C C . TYR B 1 144 ? -3.949 64.036 16.477 1.00 28.33 143 TYR B C 1
ATOM 2502 O O . TYR B 1 144 ? -4.436 62.942 16.161 1.00 30.14 143 TYR B O 1
ATOM 2511 N N . GLU B 1 145 ? -3.900 65.075 15.649 1.00 30.44 144 GLU B N 1
ATOM 2512 C CA . GLU B 1 145 ? -4.337 64.972 14.250 1.00 32.56 144 GLU B CA 1
ATOM 2513 C C . GLU B 1 145 ? -3.497 63.954 13.458 1.00 32.60 144 GLU B C 1
ATOM 2514 O O . GLU B 1 145 ? -4.027 63.205 12.637 1.00 34.18 144 GLU B O 1
ATOM 2520 N N . ASP B 1 146 ? -2.189 63.929 13.700 1.00 33.42 145 ASP B N 1
ATOM 2521 C CA . ASP B 1 146 ? -1.296 62.961 13.032 1.00 34.18 145 ASP B CA 1
ATOM 2522 C C . ASP B 1 146 ? -1.630 61.530 13.424 1.00 36.35 145 ASP B C 1
ATOM 2523 O O . ASP B 1 146 ? -1.475 60.618 12.609 1.00 38.21 145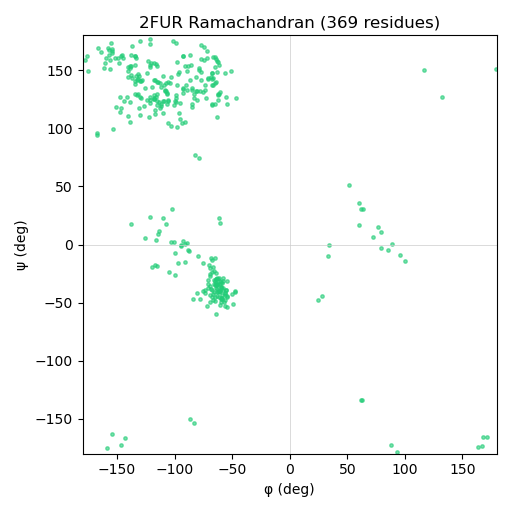 ASP B O 1
ATOM 2528 N N . LEU B 1 147 ? -2.082 61.333 14.664 1.00 33.72 146 LEU B N 1
ATOM 2529 C CA . LEU B 1 147 ? -2.324 59.999 15.207 1.00 35.19 146 LEU B CA 1
ATOM 2530 C C . LEU B 1 147 ? -3.755 59.521 14.971 1.00 37.33 146 LEU B C 1
ATOM 2531 O O . LEU B 1 147 ? -4.144 58.419 15.360 1.00 37.12 146 LEU B O 1
ATOM 2536 N N . ASN B 1 148 ? -4.536 60.361 14.321 1.00 38.45 147 ASN B N 1
ATOM 2537 C CA . ASN B 1 148 ? -5.814 59.954 13.826 1.00 39.82 147 ASN B CA 1
ATOM 2538 C C . ASN B 1 148 ? -5.578 58.898 12.759 1.00 39.43 147 ASN B C 1
ATOM 2539 O O . ASN B 1 148 ? -4.880 59.131 11.745 1.00 39.80 147 ASN B O 1
ATOM 2544 N N . GLY B 1 149 ? -6.146 57.726 13.001 1.00 35.09 148 GLY B N 1
ATOM 2545 C CA . GLY B 1 149 ? -6.062 56.643 12.030 1.00 34.75 148 GLY B CA 1
ATOM 2546 C C . GLY B 1 149 ? -4.852 55.747 12.183 1.00 31.34 148 GLY B C 1
ATOM 2547 O O . GLY B 1 149 ? -4.684 54.826 11.402 1.00 32.65 148 GLY B O 1
ATOM 2548 N N . VAL B 1 150 ? -4.013 56.036 13.180 1.00 31.62 149 VAL B N 1
ATOM 2549 C CA . VAL B 1 150 ? -2.875 55.209 13.549 1.00 28.42 149 VAL B CA 1
ATOM 2550 C C . VAL B 1 150 ? -3.271 54.357 14.766 1.00 26.97 149 VAL B C 1
ATOM 2551 O O . VAL B 1 150 ? -3.692 54.900 15.784 1.00 25.96 149 VAL B O 1
ATOM 2555 N N . PHE B 1 151 ? -3.157 53.027 14.647 1.00 26.09 150 PHE B N 1
ATOM 2556 C CA . PHE B 1 151 ? -3.426 52.120 15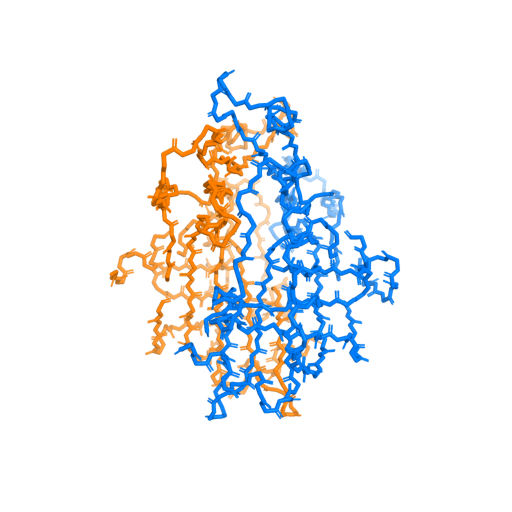.758 1.00 24.49 150 PHE B CA 1
ATOM 2557 C C . PHE B 1 151 ? -2.186 51.894 16.595 1.00 24.99 150 PHE B C 1
ATOM 2558 O O . PHE B 1 151 ? -1.060 52.014 16.097 1.00 25.13 150 PHE B O 1
ATOM 2566 N N . VAL B 1 152 ? -2.413 51.572 17.862 1.00 24.87 151 VAL B N 1
ATOM 2567 C CA . VAL B 1 152 ? -1.386 51.046 18.739 1.00 24.18 151 VAL B CA 1
ATOM 2568 C C . VAL B 1 152 ? -2.004 49.863 19.473 1.00 26.61 151 VAL B C 1
ATOM 2569 O O . VAL B 1 152 ? -3.131 49.986 20.000 1.00 23.88 151 VAL B O 1
ATOM 2573 N N . PHE B 1 153 ? -1.305 48.712 19.462 1.00 24.09 152 PHE B N 1
ATOM 2574 C CA . PHE B 1 153 ? -1.680 47.528 20.288 1.00 22.97 152 PHE B CA 1
ATOM 2575 C C . PHE B 1 153 ? -0.522 47.209 21.244 1.00 24.33 152 PHE B C 1
ATOM 2576 O O . PHE B 1 153 ? 0.645 47.210 20.828 1.00 25.79 152 PHE B O 1
ATOM 2584 N N . ALA B 1 154 ? -0.858 46.945 22.500 1.00 24.30 153 ALA B N 1
ATOM 2585 C CA . ALA B 1 154 ? 0.027 46.333 23.493 1.00 20.77 153 ALA B CA 1
ATOM 2586 C C . ALA B 1 154 ? -0.110 44.795 23.459 1.00 22.40 153 ALA B C 1
ATOM 2587 O O . ALA B 1 154 ? -1.182 44.247 23.299 1.00 21.79 153 ALA B O 1
ATOM 2589 N N . VAL B 1 155 ? 1.021 44.103 23.533 1.00 26.80 154 VAL B N 1
ATOM 2590 C CA . VAL B 1 155 ? 1.083 42.635 23.598 1.00 25.68 154 VAL B CA 1
ATOM 2591 C C . VAL B 1 155 ? 1.982 42.230 24.756 1.00 26.88 154 VAL B C 1
ATOM 2592 O O . VAL B 1 155 ? 3.175 42.504 24.720 1.00 29.26 154 VAL B O 1
ATOM 2596 N N . LYS B 1 156 ? 1.430 41.642 25.806 1.00 27.93 155 LYS B N 1
ATOM 2597 C CA . LYS B 1 156 ? 2.264 41.078 26.855 1.00 31.50 155 LYS B CA 1
ATOM 2598 C C . LYS B 1 156 ? 2.415 39.575 26.590 1.00 33.71 155 LYS B C 1
ATOM 2599 O O . LYS B 1 156 ? 1.518 38.954 26.008 1.00 32.01 155 LYS B O 1
ATOM 2605 N N . PRO B 1 157 ? 3.578 38.993 26.933 1.00 30.61 156 PRO B N 1
ATOM 2606 C CA . PRO B 1 157 ? 3.755 37.576 26.637 1.00 28.69 156 PRO B CA 1
ATOM 2607 C C . PRO B 1 157 ? 2.849 36.609 27.437 1.00 27.17 156 PRO B C 1
ATOM 2608 O O . PRO B 1 157 ? 2.836 36.600 28.664 1.00 25.33 156 PRO B O 1
ATOM 2612 N N . GLU B 1 158 ? 2.061 35.840 26.697 1.00 26.80 157 GLU B N 1
ATOM 2613 C CA . GLU B 1 158 ? 1.306 34.692 27.224 1.00 25.98 157 GLU B CA 1
ATOM 2614 C C . GLU B 1 158 ? 2.273 33.569 27.609 1.00 23.94 157 GLU B C 1
ATOM 2615 O O . GLU B 1 158 ? 2.175 32.965 28.685 1.00 25.46 157 GLU B O 1
ATOM 2621 N N . THR B 1 159 ? 3.162 33.273 26.675 1.00 24.72 158 THR B N 1
ATOM 2622 C CA . THR B 1 159 ? 4.293 32.361 26.839 1.00 24.28 158 THR B CA 1
ATOM 2623 C C . THR B 1 159 ? 5.420 32.840 25.933 1.00 26.01 158 THR B C 1
ATOM 2624 O O . THR B 1 159 ? 5.203 33.623 25.010 1.00 24.25 158 THR B O 1
ATOM 2628 N N . PHE B 1 160 ? 6.638 32.402 26.219 1.00 24.70 159 PHE B N 1
ATOM 2629 C CA . PHE B 1 160 ? 7.743 32.637 25.325 1.00 21.31 159 PHE B CA 1
ATOM 2630 C C . PHE B 1 160 ? 8.816 31.555 25.438 1.00 21.89 159 PHE B C 1
ATOM 2631 O O . PHE B 1 160 ? 8.892 30.866 26.426 1.00 26.18 159 PHE B O 1
ATOM 2639 N N . SER B 1 161 ? 9.650 31.449 24.409 1.00 23.05 160 SER B N 1
ATOM 2640 C CA . SER B 1 161 ? 10.835 30.620 24.436 1.00 23.99 160 SER B CA 1
ATOM 2641 C C . SER B 1 161 ? 11.993 31.269 23.674 1.00 26.27 160 SER B C 1
ATOM 2642 O O . SER B 1 161 ? 11.794 32.127 22.813 1.00 28.15 160 SER B O 1
ATOM 2653 N N . LYS B 1 163 ? 16.108 30.329 21.937 1.00 27.79 162 LYS B N 1
ATOM 2654 C CA . LYS B 1 163 ? 17.139 29.362 21.487 1.00 28.68 162 LYS B CA 1
ATOM 2655 C C . LYS B 1 163 ? 18.358 30.159 21.051 1.00 25.11 162 LYS B C 1
ATOM 2656 O O . LYS B 1 163 ? 18.263 31.334 20.721 1.00 27.17 162 LYS B O 1
ATOM 2660 N N . ALA B 1 164 ? 19.518 29.520 21.034 1.00 26.63 163 ALA B N 1
ATOM 2661 C CA . ALA B 1 164 ? 20.772 30.194 20.706 1.00 26.23 163 ALA B CA 1
ATOM 2662 C C . ALA B 1 164 ? 21.763 29.135 20.338 1.00 27.43 163 ALA B C 1
ATOM 2663 O O . ALA B 1 164 ? 21.660 28.002 20.813 1.00 26.94 163 ALA B O 1
ATOM 2665 N N . ARG B 1 165 ? 22.715 29.512 19.496 1.00 22.54 164 ARG B N 1
ATOM 2666 C CA . ARG B 1 165 ? 23.992 28.816 19.401 1.00 24.85 164 ARG B CA 1
ATOM 2667 C C . ARG B 1 165 ? 25.119 29.842 19.497 1.00 25.11 164 ARG B C 1
ATOM 2668 O O . ARG B 1 165 ? 25.050 30.924 18.931 1.00 29.03 164 ARG B O 1
ATOM 2676 N N . THR B 1 166 ? 26.174 29.464 20.209 1.00 27.74 165 THR B N 1
ATOM 2677 C CA . THR B 1 166 ? 27.341 30.295 20.348 1.00 25.08 165 THR B CA 1
ATOM 2678 C C . THR B 1 166 ? 28.590 29.405 20.400 1.00 27.23 165 THR B C 1
ATOM 2679 O O . THR B 1 166 ? 28.460 28.215 20.654 1.00 25.75 165 THR B O 1
ATOM 2683 N N . GLY B 1 167 ? 29.777 29.969 20.135 1.00 24.11 166 GLY B N 1
ATOM 2684 C CA . GLY B 1 167 ? 31.026 29.231 20.299 1.00 22.30 166 GLY B CA 1
ATOM 2685 C C . GLY B 1 167 ? 31.524 28.548 19.042 1.00 25.19 166 GLY B C 1
ATOM 2686 O O . GLY B 1 167 ? 30.907 28.652 17.993 1.00 23.11 166 GLY B O 1
ATOM 2687 N N . PRO B 1 168 ? 32.647 27.829 19.149 1.00 26.22 167 PRO B N 1
ATOM 2688 C CA . PRO B 1 168 ? 33.291 27.205 18.009 1.00 27.00 167 PRO B CA 1
ATOM 2689 C C . PRO B 1 168 ? 32.556 25.955 17.498 1.00 25.55 167 PRO B C 1
ATOM 2690 O O . PRO B 1 168 ? 31.653 25.456 18.169 1.00 26.77 167 PRO B O 1
ATOM 2694 N N . PRO B 1 169 ? 32.961 25.426 16.322 1.00 27.11 168 PRO B N 1
ATOM 2695 C CA . PRO B 1 169 ? 32.386 24.181 15.845 1.00 27.82 168 PRO B CA 1
ATOM 2696 C C . PRO B 1 169 ? 32.707 23.001 16.754 1.00 29.04 168 PRO B C 1
ATOM 2697 O O . PRO B 1 169 ? 33.659 23.048 17.515 1.00 31.58 168 PRO B O 1
ATOM 2701 N N . HIS B 1 170 ? 31.920 21.941 16.648 1.00 35.89 169 HIS B N 1
ATOM 2702 C CA . HIS B 1 170 ? 32.217 20.695 17.344 1.00 39.14 169 HIS B CA 1
ATOM 2703 C C . HIS B 1 170 ? 32.771 19.743 16.320 1.00 41.93 169 HIS B C 1
ATOM 2704 O O . HIS B 1 170 ? 32.025 19.212 15.491 1.00 46.40 169 HIS B O 1
ATOM 2711 N N . ASP B 1 171 ? 34.097 19.591 16.330 1.00 41.88 170 ASP B N 1
ATOM 2712 C CA . ASP B 1 171 ? 34.773 18.649 15.438 1.00 41.43 170 ASP B CA 1
ATOM 2713 C C . ASP B 1 171 ? 35.007 17.348 16.173 1.00 41.58 170 ASP B C 1
ATOM 2714 O O . ASP B 1 171 ? 35.192 17.324 17.393 1.00 40.29 170 ASP B O 1
ATOM 2719 N N . THR B 1 172 ? 34.978 16.258 15.427 1.00 42.17 171 THR B N 1
ATOM 2720 C CA . THR B 1 172 ? 35.122 14.954 16.026 1.00 43.38 171 THR B CA 1
ATOM 2721 C C . THR B 1 172 ? 36.341 14.276 15.387 1.00 43.24 171 THR B C 1
ATOM 2722 O O . THR B 1 172 ? 36.444 13.049 15.394 1.00 45.43 171 THR B O 1
ATOM 2726 N N . SER B 1 173 ? 37.271 15.067 14.848 1.00 41.83 172 SER B N 1
ATOM 2727 C CA . SER B 1 173 ? 38.295 14.489 13.995 1.00 42.19 172 SER B CA 1
ATOM 2728 C C . SER B 1 173 ? 39.594 15.273 13.930 1.00 42.07 172 SER B C 1
ATOM 2729 O O . SER B 1 173 ? 39.651 16.454 14.284 1.00 41.19 172 SER B O 1
ATOM 2732 N N . THR B 1 174 ? 40.611 14.575 13.423 1.00 39.58 173 THR B N 1
ATOM 2733 C CA . THR B 1 174 ? 41.992 15.022 13.386 1.00 40.41 173 THR B CA 1
ATOM 2734 C C . THR B 1 174 ? 42.423 15.598 12.032 1.00 38.94 173 THR B C 1
ATOM 2735 O O . THR B 1 174 ? 43.514 16.150 11.904 1.00 34.78 173 THR B O 1
ATOM 2739 N N . ASP B 1 175 ? 41.557 15.482 11.031 1.00 37.75 174 ASP B N 1
ATOM 2740 C CA . ASP B 1 175 ? 41.877 15.880 9.663 1.00 36.04 174 ASP B CA 1
ATOM 2741 C C . ASP B 1 175 ? 42.445 17.302 9.517 1.00 33.89 174 ASP B C 1
ATOM 2742 O O . ASP B 1 175 ? 42.065 18.182 10.290 1.00 29.95 174 ASP B O 1
ATOM 2747 N N . ASP B 1 176 ? 43.319 17.529 8.517 1.00 33.38 175 ASP B N 1
ATOM 2748 C CA . ASP B 1 176 ? 43.844 18.889 8.225 1.00 33.88 175 ASP B CA 1
ATOM 2749 C C . ASP B 1 176 ? 42.847 19.658 7.369 1.00 32.24 175 ASP B C 1
ATOM 2750 O O . ASP B 1 176 ? 42.984 19.760 6.144 1.00 34.89 175 ASP B O 1
ATOM 2753 N N . ILE B 1 177 ? 41.808 20.134 8.043 1.00 27.65 176 ILE B N 1
ATOM 2754 C CA . ILE B 1 177 ? 40.813 20.994 7.466 1.00 25.49 176 ILE B CA 1
ATOM 2755 C C . ILE B 1 177 ? 40.690 22.129 8.471 1.00 24.63 176 ILE B C 1
ATOM 2756 O O . ILE B 1 177 ? 40.572 21.890 9.704 1.00 23.40 176 ILE B O 1
ATOM 2761 N N . TRP B 1 178 ? 40.771 23.363 7.989 1.00 23.61 177 TRP B N 1
ATOM 2762 C CA . TRP B 1 178 ? 40.617 24.515 8.890 1.00 22.12 177 TRP B CA 1
ATOM 2763 C C . TRP B 1 178 ? 39.188 24.555 9.403 1.00 22.15 177 TRP B C 1
ATOM 2764 O O . TRP B 1 178 ? 38.284 24.311 8.634 1.00 22.96 177 TRP B O 1
ATOM 2775 N N . SER B 1 179 ? 38.993 24.825 10.703 1.00 19.86 178 SER B N 1
ATOM 2776 C CA . SER B 1 179 ? 37.669 25.023 11.276 1.00 21.24 178 SER B CA 1
ATOM 2777 C C . SER B 1 179 ? 37.640 26.246 12.192 1.00 20.88 178 SER B C 1
ATOM 2778 O O . SER B 1 179 ? 38.671 26.711 12.690 1.00 21.45 178 SER B O 1
ATOM 2781 N N . GLY B 1 180 ? 36.454 26.821 12.330 1.00 20.79 179 GLY B N 1
ATOM 2782 C CA . GLY B 1 180 ? 36.285 28.078 13.052 1.00 19.33 179 GLY B CA 1
ATOM 2783 C C . GLY B 1 180 ? 34.964 28.756 12.750 1.00 22.45 179 GLY B C 1
ATOM 2784 O O . GLY B 1 180 ? 34.107 28.190 12.075 1.00 25.63 179 GLY B O 1
ATOM 2785 N N . VAL B 1 181 ? 34.807 29.965 13.291 1.00 25.26 180 VAL B N 1
ATOM 2786 C CA . VAL B 1 181 ? 33.605 30.789 13.116 1.00 24.89 180 VAL B CA 1
ATOM 2787 C C . VAL B 1 181 ? 33.949 32.070 12.346 1.00 26.01 180 VAL B C 1
ATOM 2788 O O . VAL B 1 181 ? 34.893 32.774 12.693 1.00 26.61 180 VAL B O 1
ATOM 2792 N N . LEU B 1 182 ? 33.183 32.366 11.308 1.00 28.25 181 LEU B N 1
ATOM 2793 C CA . LEU B 1 182 ? 33.240 33.664 10.651 1.00 24.10 181 LEU B CA 1
ATOM 2794 C C . LEU B 1 182 ? 32.194 34.611 11.241 1.00 24.68 181 LEU B C 1
ATOM 2795 O O . LEU B 1 182 ? 30.985 34.434 11.005 1.00 25.87 181 LEU B O 1
ATOM 2800 N N . PRO B 1 183 ? 32.646 35.576 12.083 1.00 26.10 182 PRO B N 1
ATOM 2801 C CA . PRO B 1 183 ? 31.719 36.440 12.796 1.00 24.96 182 PRO B CA 1
ATOM 2802 C C . PRO B 1 183 ? 31.097 37.372 11.816 1.00 26.42 182 PRO B C 1
ATOM 2803 O O . PRO B 1 183 ? 31.725 37.674 10.777 1.00 25.68 182 PRO B O 1
ATOM 2807 N N . ILE B 1 184 ? 29.808 37.628 12.054 1.00 24.70 183 ILE B N 1
ATOM 2808 C CA . ILE B 1 184 ? 28.994 38.576 11.312 1.00 28.23 183 ILE B CA 1
ATOM 2809 C C . ILE B 1 184 ? 28.655 39.745 12.243 1.00 27.82 183 ILE B C 1
ATOM 2810 O O . ILE B 1 184 ? 28.067 39.554 13.322 1.00 26.04 183 ILE B O 1
ATOM 2815 N N . GLN B 1 185 ? 29.096 40.922 11.839 1.00 28.36 184 GLN B N 1
ATOM 2816 C CA . GLN B 1 185 ? 28.926 42.160 12.606 1.00 30.83 184 GLN B CA 1
ATOM 2817 C C . GLN B 1 185 ? 27.874 43.041 11.989 1.00 27.13 184 GLN B C 1
ATOM 2818 O O . GLN B 1 185 ? 27.811 43.188 10.775 1.00 31.51 184 GLN B O 1
ATOM 2824 N N . HIS B 1 186 ? 27.062 43.652 12.835 1.00 26.02 185 HIS B N 1
ATOM 2825 C CA . HIS B 1 186 ? 26.026 44.584 12.376 1.00 24.68 185 HIS B CA 1
ATOM 2826 C C . HIS B 1 186 ? 26.424 45.927 12.949 1.00 24.70 185 HIS B C 1
ATOM 2827 O O . HIS B 1 186 ? 26.584 46.058 14.177 1.00 25.61 185 HIS B O 1
ATOM 2834 N N . THR B 1 187 ? 26.646 46.891 12.083 1.00 25.51 186 THR B N 1
ATOM 2835 C CA . THR B 1 187 ? 27.202 48.184 12.517 1.00 29.15 186 THR B CA 1
ATOM 2836 C C . THR B 1 187 ? 26.432 49.362 11.916 1.00 30.90 186 THR B C 1
ATOM 2837 O O . THR B 1 187 ? 25.931 49.282 10.796 1.00 30.29 186 THR B O 1
ATOM 2844 N N . ILE B 1 188 ? 26.301 50.454 12.680 1.00 32.85 187 ILE B N 1
ATOM 2845 C CA . ILE B 1 188 ? 25.828 51.727 12.074 1.00 30.51 187 ILE B CA 1
ATOM 2846 C C . ILE B 1 188 ? 26.988 52.394 11.385 1.00 26.54 187 ILE B C 1
ATOM 2847 O O . ILE B 1 188 ? 28.021 52.549 11.985 1.00 29.48 187 ILE B O 1
ATOM 2852 N N . SER B 1 189 ? 26.903 52.720 10.090 1.00 24.45 188 SER B N 1
ATOM 2853 C CA . SER B 1 189 ? 28.032 53.463 9.525 1.00 26.37 188 SER B CA 1
ATOM 2854 C C . SER B 1 189 ? 27.753 54.976 9.384 1.00 28.90 188 SER B C 1
ATOM 2855 O O . SER B 1 189 ? 26.666 55.486 9.713 1.00 29.81 188 SER B O 1
ATOM 2858 N N . GLU B 1 190 ? 28.794 55.676 8.970 1.00 26.86 189 GLU B N 1
ATOM 2859 C CA . GLU B 1 190 ? 28.785 57.108 8.751 1.00 30.46 189 GLU B CA 1
ATOM 2860 C C . GLU B 1 190 ? 27.554 57.599 7.944 1.00 29.93 189 GLU B C 1
ATOM 2861 O O . GLU B 1 190 ? 27.267 57.116 6.835 1.00 26.82 189 GLU B O 1
ATOM 2867 N N . ALA B 1 191 ? 26.841 58.560 8.501 1.00 27.41 190 ALA B N 1
ATOM 2868 C CA . ALA B 1 191 ? 25.735 59.219 7.794 1.00 28.16 190 ALA B CA 1
ATOM 2869 C C . ALA B 1 191 ? 25.975 60.709 7.492 1.00 31.87 190 ALA B C 1
ATOM 2870 O O . ALA B 1 191 ? 25.060 61.378 7.060 1.00 33.87 190 ALA B O 1
ATOM 2872 N N . GLY B 1 192 ? 27.182 61.234 7.706 1.00 31.88 191 GLY B N 1
ATOM 2873 C CA . GLY B 1 192 ? 27.425 62.666 7.540 1.00 29.69 191 GLY B CA 1
ATOM 2874 C C . GLY B 1 192 ? 28.170 63.235 8.717 1.00 29.78 191 GLY B C 1
ATOM 2875 O O . GLY B 1 192 ? 27.724 63.134 9.840 1.00 28.89 191 GLY B O 1
ATOM 2876 N N . GLU B 1 193 ? 29.278 63.908 8.416 1.00 31.49 192 GLU B N 1
ATOM 2877 C CA . GLU B 1 193 ? 30.137 64.524 9.425 1.00 32.02 192 GLU B CA 1
ATOM 2878 C C . GLU B 1 193 ? 29.484 65.729 10.096 1.00 31.71 192 GLU B C 1
ATOM 2879 O O . GLU B 1 193 ? 29.928 66.148 11.153 1.00 33.70 192 GLU B O 1
ATOM 2881 N N . ASN B 1 194 ? 28.443 66.289 9.483 1.00 30.31 193 ASN B N 1
ATOM 2882 C CA . ASN B 1 194 ? 27.782 67.475 10.008 1.00 31.85 193 ASN B CA 1
ATOM 2883 C C . ASN B 1 194 ? 26.395 67.148 10.596 1.00 32.21 193 ASN B C 1
ATOM 2884 O O . ASN B 1 194 ? 25.573 68.029 10.797 1.00 32.83 193 ASN B O 1
ATOM 2889 N N . ALA B 1 195 ? 26.163 65.859 10.875 1.00 30.95 194 ALA B N 1
ATOM 2890 C CA . ALA B 1 195 ? 24.999 65.387 11.639 1.00 27.73 194 ALA B CA 1
ATOM 2891 C C . ALA B 1 195 ? 25.206 65.779 13.108 1.00 27.89 194 ALA B C 1
ATOM 2892 O O . ALA B 1 195 ? 26.337 66.076 13.497 1.00 28.68 194 ALA B O 1
ATOM 2894 N N . PRO B 1 196 ? 24.110 65.813 13.921 1.00 29.03 195 PRO B N 1
ATOM 2895 C CA . PRO B 1 196 ? 24.192 66.098 15.375 1.00 28.80 195 PRO B CA 1
ATOM 2896 C C . PRO B 1 196 ? 25.003 65.054 16.077 1.00 29.43 195 PRO B C 1
ATOM 2897 O O . PRO B 1 196 ? 25.109 63.935 15.599 1.00 28.29 195 PRO B O 1
ATOM 2901 N N . GLU B 1 197 ? 25.546 65.411 17.231 1.00 29.37 196 GLU B N 1
ATOM 2902 C CA . GLU B 1 197 ? 26.408 64.496 17.966 1.00 29.79 196 GLU B CA 1
ATOM 2903 C C . GLU B 1 197 ? 25.703 63.246 18.476 1.00 27.76 196 GLU B C 1
ATOM 2904 O O . GLU B 1 197 ? 26.300 62.181 18.533 1.00 26.37 196 GLU B O 1
ATOM 2910 N N . TYR B 1 198 ? 24.426 63.335 18.798 1.00 27.67 197 TYR B N 1
ATOM 2911 C CA . TYR B 1 198 ? 23.685 62.126 19.168 1.00 28.76 197 TYR B CA 1
ATOM 2912 C C . TYR B 1 198 ? 23.533 61.134 18.017 1.00 28.39 197 TYR B C 1
ATOM 2913 O O . TYR B 1 198 ? 23.334 59.935 18.243 1.00 30.44 197 TYR B O 1
ATOM 2922 N N . VAL B 1 199 ? 23.638 61.601 16.773 1.00 29.82 198 VAL B N 1
ATOM 2923 C CA . VAL B 1 199 ? 23.743 60.694 15.624 1.00 28.51 198 VAL B CA 1
ATOM 2924 C C . VAL B 1 199 ? 25.182 60.224 15.375 1.00 29.90 198 VAL B C 1
ATOM 2925 O O . VAL B 1 199 ? 25.402 59.029 15.148 1.00 29.74 198 VAL B O 1
ATOM 2929 N N . LYS B 1 200 ? 26.149 61.151 15.376 1.00 27.19 199 LYS B N 1
ATOM 2930 C CA . LYS B 1 200 ? 27.559 60.824 15.088 1.00 26.47 199 LYS B CA 1
ATOM 2931 C C . LYS B 1 200 ? 28.152 59.856 16.104 1.00 27.81 199 LYS B C 1
ATOM 2932 O O . LYS B 1 200 ? 29.059 59.059 15.793 1.00 27.51 199 LYS B O 1
ATOM 2938 N N . SER B 1 201 ? 27.648 59.919 17.325 1.00 28.55 200 SER B N 1
ATOM 2939 C CA . SER B 1 201 ? 28.149 59.074 18.392 1.00 30.41 200 SER B CA 1
ATOM 2940 C C . SER B 1 201 ? 27.817 57.584 18.182 1.00 31.84 200 SER B C 1
ATOM 2941 O O . SER B 1 201 ? 28.406 56.707 18.850 1.00 30.27 200 SER B O 1
ATOM 2944 N N . LEU B 1 202 ? 26.932 57.302 17.223 1.00 29.25 201 LEU B N 1
ATOM 2945 C CA . LEU B 1 202 ? 26.575 55.919 16.848 1.00 31.07 201 LEU B CA 1
ATOM 2946 C C . LEU B 1 202 ? 27.424 55.346 15.747 1.00 30.72 201 LEU B C 1
ATOM 2947 O O . LEU B 1 202 ? 27.413 54.134 15.566 1.00 28.23 201 LEU B O 1
ATOM 2952 N N . TYR B 1 203 ? 28.178 56.187 15.020 1.00 27.65 202 TYR B N 1
ATOM 2953 C CA . TYR B 1 203 ? 28.975 55.703 13.880 1.00 30.56 202 TYR B CA 1
ATOM 2954 C C . TYR B 1 203 ? 29.997 54.672 14.352 1.00 31.38 202 TYR B C 1
ATOM 2955 O O . TYR B 1 203 ? 30.703 54.914 15.326 1.00 33.61 202 TYR B O 1
ATOM 2964 N N . GLY B 1 204 ? 30.063 53.530 13.660 1.00 30.72 203 GLY B N 1
ATOM 2965 C CA . GLY B 1 204 ? 30.897 52.400 14.068 1.00 30.83 203 GLY B CA 1
ATOM 2966 C C . GLY B 1 204 ? 30.376 51.485 15.180 1.00 33.00 203 GLY B C 1
ATOM 2967 O O . GLY B 1 204 ? 31.018 50.473 15.488 1.00 32.67 203 GLY B O 1
ATOM 2968 N N . LYS B 1 205 ? 29.221 51.797 15.762 1.00 32.40 204 LYS B N 1
ATOM 2969 C CA . LYS B 1 205 ? 28.699 51.055 16.907 1.00 34.39 204 LYS B CA 1
ATOM 2970 C C . LYS B 1 205 ? 28.156 49.731 16.380 1.00 33.86 204 LYS B C 1
ATOM 2971 O O . LYS B 1 205 ? 27.443 49.725 15.393 1.00 29.55 204 LYS B O 1
ATOM 2977 N N . ARG B 1 206 ? 28.548 48.637 17.032 1.00 34.50 205 ARG B N 1
ATOM 2978 C CA . ARG B 1 206 ? 27.983 47.302 16.773 1.00 36.19 205 ARG B CA 1
ATOM 2979 C C . ARG B 1 206 ? 26.622 47.186 17.443 1.00 29.68 205 ARG B C 1
ATOM 2980 O O . ARG B 1 206 ? 26.478 47.488 18.630 1.00 30.16 205 ARG B O 1
ATOM 2988 N N . ILE B 1 207 ? 25.641 46.707 16.693 1.00 29.16 206 ILE B N 1
ATOM 2989 C CA . ILE B 1 207 ? 24.264 46.594 17.195 1.00 27.68 206 ILE B CA 1
ATOM 2990 C C . ILE B 1 207 ? 23.755 45.127 17.130 1.00 24.82 206 ILE B C 1
ATOM 2991 O O . ILE B 1 207 ? 24.432 44.278 16.593 1.00 24.86 206 ILE B O 1
ATOM 2996 N N . PHE B 1 208 ? 22.574 44.884 17.713 1.00 25.55 207 PHE B N 1
ATOM 2997 C CA . PHE B 1 208 ? 21.916 43.575 17.822 1.00 27.96 207 PHE B CA 1
ATOM 2998 C C . PHE B 1 208 ? 22.715 42.564 18.656 1.00 28.99 207 PHE B C 1
ATOM 2999 O O . PHE B 1 208 ? 22.644 41.340 18.455 1.00 29.98 207 PHE B O 1
ATOM 3007 N N . ILE B 1 209 ? 23.449 43.114 19.609 1.00 32.53 208 ILE B N 1
ATOM 3008 C CA . ILE B 1 209 ? 24.481 42.402 20.365 1.00 36.36 208 ILE B CA 1
ATOM 3009 C C . ILE B 1 209 ? 24.385 42.831 21.827 1.00 36.66 208 ILE B C 1
ATOM 3010 O O . ILE B 1 209 ? 24.666 42.050 22.729 1.00 39.49 208 ILE B O 1
#

Sequence (373 aa):
RASYSDEDLVALDRNFTCTVSFIDGGIPYAIPLASEGKTIYLHGSKSRIYGILKTGQLIAISLLEINGIVLAKEIKNNSINYVSALIFGRPYEIDDTEKKIEVFRLLTEKLVKGRWDNSIKPSYEDLNGVFVFAVKPETFSKARTGPPHDTSTDDIWSGVLPIQHTISEAGENAPEYVKSLYGKRIFIYSDEDLVALDRNFTCTVSFIDGGIPYAIPLASEGKTIYLHGSKSRIYGILKTGQLIAISLLEINGIVLAKEIKNNSINYVSALIFGRPYEIDDTEKKIEVFRLLTEKLVKGRWDNSIKPSYEDLNGVFVFAVKPETFSKARTGPPHDTSTDDIWSGVLPIQHTISEAGENAPEYVKSLYGKRIFI

Foldseek 3Di:
DKDFDLVVQQVLLQDLKWWKWDADPNDIDIDMAFDDRQKTKDKDAVDPVVVRLCVQDKMKIKDKAWWWWWFDPDPVQTDTWIDMKIFIWGKDWDDDVVVVQVRVVRSVCSVFNPVVVVDDGDDPVRSVGMTMIMTHGPGMMDGDDDHTDDDDPDPDDTGIGTDWAADADPDPVDDPSVVVRHGDTGPD/DDLVVQQVLLFDLKKWKWDADPRDIDIDMAFDDRQKTKDKDFVDPVVVVLQVQDKMKIKDKAWWKWWFEQDPVQTDTFIDMKIFIWGKDWDPPVVVVQVSVVSSVCSVFNPVCVVDDGDDSVNCVRMIMIMTGGPDMDDGDDDHTDYPDDDPDDTGIDTDWDADADDDPPDDPSVVVRHGPTGPD

Nearest PDB structures (foldseek):
  2fur-assembly1_B  TM=9.945E-01  e=1.671E-31  Thermoplasma acidophilum
  4ybn-assembly1_B  TM=9.086E-01  e=3.192E-14  Mycolicibacterium smegmatis MC2 155
  6rk0-assembly1_B  TM=8.813E-01  e=1.333E-14  Azotobacter vinelandii DJ
  2x1k-assembly1_A-2  TM=7.840E-01  e=1.371E-06  Deinococcus radiodurans
  2vpa-assembly1_A  TM=7.987E-01  e=1.903E-06  Deinococcus radiodurans

Solvent-accessible surface area: 16737 Å² total